Protein AF-A0A537F6I6-F1 (afdb_monomer_lite)

Secondary structure (DSSP, 8-state):
--------PPP---------HHHHHHHHHHHHHHT--HHHHHHHHHHHIIIIIHHHHHTT-----HHHHHHHHHTS-HHHHHHHHHHHIIIIIHHHHHHHH---SHHHHHHHHHHIIIII-SSEEEEEEETTEEEEEEE--S-HHHHHHHHHHHHHHHHTSPTTTEEEEEEEE-SSEEEEEEEE-TTT-------TTTTT--PPPPHHHHHHHHHTTT-HHHHHHHTSPP--------

Foldseek 3Di:
DDDDPPPPDDDDDDDDDDDDPVVVVVLCVVCVVVVHDSVVVVVVVVLCCVLPVVLCVVLVPDADDLVVVLVVLVPDDLVCLLVLLLVCQVPRLVCSLCVVVVDAFLQSSVVSVVSCLPNVVQFPWDWDDDQQKIKIKGFRQRFQSVQSSNVSNVVNSHVPGDDQAFPDWDWDDDTGMIMIITRGDNVNPDDPPVPVSRPPDDDDDDPSSVVVVVVVCVDPVNVVVVPPPPDPPPDDDD

pLDDT: mean 77.88, std 22.6, range [30.84, 98.31]

Structure (mmCIF, N/CA/C/O backbone):
data_AF-A0A537F6I6-F1
#
_entry.id   AF-A0A537F6I6-F1
#
loop_
_atom_site.group_PDB
_atom_site.id
_atom_site.type_symbol
_atom_site.label_atom_id
_atom_site.label_alt_id
_atom_site.label_comp_id
_atom_site.label_asym_id
_atom_site.label_entity_id
_atom_site.label_seq_id
_atom_site.pdbx_PDB_ins_code
_atom_site.Cartn_x
_atom_site.Cartn_y
_atom_site.Cartn_z
_atom_site.occupancy
_atom_site.B_iso_or_equiv
_atom_site.auth_seq_id
_atom_site.auth_comp_id
_atom_site.auth_asym_id
_atom_site.auth_atom_id
_atom_site.pdbx_PDB_model_num
ATOM 1 N N . MET A 1 1 ? -26.090 18.436 -34.714 1.00 32.28 1 MET A N 1
ATOM 2 C CA . MET A 1 1 ? -25.026 19.259 -34.093 1.00 32.28 1 MET A CA 1
ATOM 3 C C . MET A 1 1 ? -24.167 18.338 -33.238 1.00 32.28 1 MET A C 1
ATOM 5 O O . MET A 1 1 ? -24.701 17.660 -32.374 1.00 32.28 1 MET A O 1
ATOM 9 N N . SER A 1 2 ? -22.882 18.218 -33.573 1.00 31.70 2 SER A N 1
ATOM 10 C CA . SER A 1 2 ? -21.938 17.239 -33.014 1.00 31.70 2 SER A CA 1
ATOM 11 C C . SER A 1 2 ? -21.283 17.769 -31.734 1.00 31.70 2 SER A C 1
ATOM 13 O O . SER A 1 2 ? -20.472 18.691 -31.799 1.00 31.70 2 SER A O 1
ATOM 15 N N . SER A 1 3 ? -21.590 17.180 -30.579 1.00 35.47 3 SER A N 1
ATOM 16 C CA . SER A 1 3 ? -20.917 17.450 -29.303 1.00 35.47 3 SER A CA 1
ATOM 17 C C . SER A 1 3 ? -19.667 16.572 -29.168 1.00 35.47 3 SER A C 1
ATOM 19 O O . SER A 1 3 ? -19.730 15.367 -28.940 1.00 35.47 3 SER A O 1
ATOM 21 N N . SER A 1 4 ? -18.495 17.190 -29.338 1.00 38.31 4 SER A N 1
ATOM 22 C CA . SER A 1 4 ? -17.200 16.519 -29.228 1.00 38.31 4 SER A CA 1
ATOM 23 C C . SER A 1 4 ? -16.893 16.118 -27.782 1.00 38.31 4 SER A C 1
ATOM 25 O O . SER A 1 4 ? -16.740 16.978 -26.911 1.00 38.31 4 SER A O 1
ATOM 27 N N . ASN A 1 5 ? -16.691 14.825 -27.549 1.00 39.09 5 ASN A N 1
ATOM 28 C CA . ASN A 1 5 ? -16.062 14.299 -26.344 1.00 39.09 5 ASN A CA 1
ATOM 29 C C . ASN A 1 5 ? -14.548 14.604 -26.390 1.00 39.09 5 ASN A C 1
ATOM 31 O O . ASN A 1 5 ? -13.751 13.810 -26.891 1.00 39.09 5 ASN A O 1
ATOM 35 N N . ARG A 1 6 ? -14.129 15.798 -25.943 1.00 40.12 6 ARG A N 1
ATOM 36 C CA . ARG A 1 6 ? -12.699 16.129 -25.813 1.00 40.12 6 ARG A CA 1
ATOM 37 C C . ARG A 1 6 ? -12.113 15.387 -24.614 1.00 40.12 6 ARG A C 1
ATOM 39 O O . ARG A 1 6 ? -12.095 15.899 -23.499 1.00 40.12 6 ARG A O 1
ATOM 46 N N . SER A 1 7 ? -11.552 14.208 -24.874 1.00 46.00 7 SER A N 1
ATOM 47 C CA . SER A 1 7 ? -10.531 13.593 -24.020 1.00 46.00 7 SER A CA 1
ATOM 48 C C . SER A 1 7 ? -9.447 14.637 -23.714 1.00 46.00 7 SER A C 1
ATOM 50 O O . SER A 1 7 ? -8.684 15.015 -24.607 1.00 46.00 7 SER A O 1
ATOM 52 N N . ARG A 1 8 ? -9.372 15.127 -22.468 1.00 47.47 8 ARG A N 1
ATOM 53 C CA . ARG A 1 8 ? -8.302 16.031 -22.013 1.00 47.47 8 ARG A CA 1
ATOM 54 C C . ARG A 1 8 ? -6.940 15.371 -22.278 1.00 47.47 8 ARG A C 1
ATOM 56 O O . ARG A 1 8 ? -6.597 14.357 -21.669 1.00 47.47 8 ARG A O 1
ATOM 63 N N . ARG A 1 9 ? -6.166 15.929 -23.218 1.00 55.91 9 ARG A N 1
ATOM 64 C CA . ARG A 1 9 ? -4.766 15.544 -23.465 1.00 55.91 9 ARG A CA 1
ATOM 65 C C . ARG A 1 9 ? -3.941 15.935 -22.237 1.00 55.91 9 ARG A C 1
ATOM 67 O O . ARG A 1 9 ? -3.837 17.119 -21.929 1.00 55.91 9 ARG A O 1
ATOM 74 N N . VAL A 1 10 ? -3.353 14.947 -21.566 1.00 68.00 10 VAL A N 1
ATOM 75 C CA . VAL A 1 10 ? -2.343 15.174 -20.522 1.00 68.00 10 VAL A CA 1
ATOM 76 C C . VAL A 1 10 ? -1.186 15.939 -21.161 1.00 68.00 10 VAL A C 1
ATOM 78 O O . VAL A 1 10 ? -0.701 15.543 -22.222 1.00 68.00 10 VAL A O 1
ATOM 81 N N . LYS A 1 11 ? -0.764 17.051 -20.552 1.00 82.69 11 LYS A N 1
ATOM 82 C CA . LYS A 1 11 ? 0.393 17.809 -21.036 1.00 82.69 11 LYS A CA 1
ATOM 83 C C . LYS A 1 11 ? 1.640 16.934 -20.893 1.00 82.69 11 LYS A C 1
ATOM 85 O O . LYS A 1 11 ? 2.001 16.556 -19.784 1.00 82.69 11 LYS A O 1
ATOM 90 N N . SER A 1 12 ? 2.288 16.615 -22.007 1.00 81.69 12 SER A N 1
ATOM 91 C CA . SER A 1 12 ? 3.531 15.841 -22.045 1.00 81.69 12 SER A CA 1
ATOM 92 C C . SER A 1 12 ? 4.650 16.668 -22.667 1.00 81.69 12 SER A C 1
ATOM 94 O O . SER A 1 12 ? 4.410 17.409 -23.620 1.00 81.69 12 SER A O 1
ATOM 96 N N . LYS A 1 13 ? 5.875 16.506 -22.161 1.00 87.31 13 LYS A N 1
ATOM 97 C CA . LYS A 1 13 ? 7.093 17.071 -22.749 1.00 87.31 13 LYS A CA 1
ATOM 98 C C . LYS A 1 13 ? 7.986 15.929 -23.224 1.00 87.31 13 LYS A C 1
ATOM 100 O O . LYS A 1 13 ? 8.221 14.993 -22.466 1.00 87.31 13 LYS A O 1
ATOM 105 N N . THR A 1 14 ? 8.475 16.020 -24.456 1.00 89.00 14 THR A N 1
ATOM 106 C CA . THR A 1 14 ? 9.474 15.086 -24.986 1.00 89.00 14 THR A CA 1
ATOM 107 C C . THR A 1 14 ? 10.860 15.502 -24.506 1.00 89.00 14 THR A C 1
ATOM 109 O O . THR A 1 14 ? 11.202 16.685 -24.532 1.00 89.00 14 THR A O 1
ATOM 112 N N . PHE A 1 15 ? 11.654 14.529 -24.081 1.00 85.88 15 PHE A N 1
ATOM 113 C CA . PHE A 1 15 ? 13.088 14.661 -23.835 1.00 85.88 15 PHE A CA 1
ATOM 114 C C . PHE A 1 15 ? 13.789 13.429 -24.436 1.00 85.88 15 PHE A C 1
ATOM 116 O O . PHE A 1 15 ? 13.133 12.419 -24.703 1.00 85.88 15 PHE A O 1
ATOM 123 N N . THR A 1 16 ? 15.108 13.496 -24.611 1.00 89.56 16 THR A N 1
ATOM 124 C CA . THR A 1 16 ? 15.932 12.388 -25.123 1.00 89.56 16 THR A CA 1
ATOM 125 C C . THR A 1 16 ? 16.937 11.957 -24.060 1.00 89.56 16 THR A C 1
ATOM 127 O O . THR A 1 16 ? 17.519 12.810 -23.391 1.00 89.56 16 THR A O 1
ATOM 130 N N . PHE A 1 17 ? 17.161 10.649 -23.922 1.00 87.88 17 PHE A N 1
ATOM 131 C CA . PHE A 1 17 ? 18.186 10.076 -23.048 1.00 87.88 17 PHE A CA 1
ATOM 132 C C . PHE A 1 17 ? 19.108 9.151 -23.835 1.00 87.88 17 PHE A C 1
ATOM 134 O O . PHE A 1 17 ? 18.669 8.499 -24.781 1.00 87.88 17 PHE A O 1
ATOM 141 N N . HIS A 1 18 ? 20.357 9.060 -23.390 1.00 91.75 18 HIS A N 1
ATOM 142 C CA . HIS A 1 18 ? 21.293 8.038 -23.840 1.00 91.75 18 HIS A CA 1
ATOM 143 C C . HIS A 1 18 ? 21.253 6.883 -22.840 1.00 91.75 18 HIS A C 1
ATOM 145 O O . HIS A 1 18 ? 21.307 7.111 -21.633 1.00 91.75 18 HIS A O 1
ATOM 151 N N . LEU A 1 19 ? 21.118 5.662 -23.347 1.00 92.44 19 LEU A N 1
ATOM 152 C CA . LEU A 1 19 ? 21.113 4.433 -22.561 1.00 92.44 19 LEU A CA 1
ATOM 153 C C . LEU A 1 19 ? 22.198 3.512 -23.109 1.00 92.44 19 LEU A C 1
ATOM 155 O O . LEU A 1 19 ? 22.459 3.513 -24.312 1.00 92.44 19 LEU A O 1
ATOM 159 N N . GLU A 1 20 ? 22.798 2.715 -22.233 1.00 96.56 20 GLU A N 1
ATOM 160 C CA . GLU A 1 20 ? 23.670 1.625 -22.662 1.00 96.56 20 GLU A CA 1
ATOM 161 C C . GLU A 1 20 ? 22.894 0.634 -23.536 1.00 96.56 20 GLU A C 1
ATOM 163 O O . GLU A 1 20 ? 21.701 0.392 -23.309 1.00 96.56 20 GLU A O 1
ATOM 168 N N . ILE A 1 21 ? 23.580 0.051 -24.522 1.00 96.19 21 ILE A N 1
ATOM 169 C CA . ILE A 1 21 ? 22.960 -0.842 -25.506 1.00 96.19 21 ILE A CA 1
ATOM 170 C C . ILE A 1 21 ? 22.286 -2.047 -24.831 1.00 96.19 21 ILE A C 1
ATOM 172 O O . ILE A 1 21 ? 21.104 -2.304 -25.057 1.00 96.19 21 ILE A O 1
ATOM 176 N N . ASP A 1 22 ? 22.961 -2.665 -23.864 1.00 97.50 22 ASP A N 1
ATOM 177 C CA . ASP A 1 22 ? 22.430 -3.782 -23.077 1.00 97.50 22 ASP A CA 1
ATOM 178 C C . ASP A 1 22 ? 21.136 -3.413 -22.334 1.00 97.50 22 ASP A C 1
ATOM 180 O O . ASP A 1 22 ? 20.225 -4.231 -22.169 1.00 97.50 22 ASP A O 1
ATOM 184 N N . THR A 1 23 ? 21.020 -2.161 -21.879 1.00 95.44 23 THR A N 1
ATOM 185 C CA . THR A 1 23 ? 19.832 -1.686 -21.161 1.00 95.44 23 THR A CA 1
ATOM 186 C C . THR A 1 23 ? 18.640 -1.547 -22.104 1.00 95.44 23 THR A C 1
ATOM 188 O O . THR A 1 23 ? 17.539 -1.995 -21.765 1.00 95.44 23 THR A O 1
ATOM 191 N N . ILE A 1 24 ? 18.830 -0.953 -23.288 1.00 94.56 24 ILE A N 1
ATOM 192 C CA . ILE A 1 24 ? 17.735 -0.779 -24.252 1.00 94.56 24 ILE A CA 1
ATOM 193 C C . ILE A 1 24 ? 17.293 -2.116 -24.857 1.00 94.56 24 ILE A C 1
ATOM 195 O O . ILE A 1 24 ? 16.093 -2.323 -25.048 1.00 94.56 24 ILE A O 1
ATOM 199 N N . GLU A 1 25 ? 18.211 -3.059 -25.072 1.00 96.25 25 GLU A N 1
ATOM 200 C CA . GLU A 1 25 ? 17.882 -4.407 -25.549 1.00 96.25 25 GLU A CA 1
ATOM 201 C C . GLU A 1 25 ? 17.026 -5.175 -24.537 1.00 96.25 25 GLU A C 1
ATOM 203 O O . GLU A 1 25 ? 15.964 -5.704 -24.879 1.00 96.25 25 GLU A O 1
ATOM 208 N N . ARG A 1 26 ? 17.420 -5.166 -23.257 1.00 96.12 26 ARG A N 1
ATOM 209 C CA . ARG A 1 26 ? 16.630 -5.786 -22.181 1.00 96.12 26 ARG A CA 1
ATOM 210 C C . ARG A 1 26 ? 15.253 -5.143 -22.050 1.00 96.12 26 ARG A C 1
ATOM 212 O O . ARG A 1 26 ? 14.259 -5.853 -21.916 1.00 96.12 26 ARG A O 1
ATOM 219 N N . LEU A 1 27 ? 15.177 -3.814 -22.124 1.00 94.12 27 LEU A N 1
ATOM 220 C CA . LEU A 1 27 ? 13.911 -3.086 -22.051 1.00 94.12 27 LEU A CA 1
ATOM 221 C C . LEU A 1 27 ? 12.990 -3.400 -23.240 1.00 94.12 27 LEU A C 1
ATOM 223 O O . LEU A 1 27 ? 11.778 -3.509 -23.061 1.00 94.12 27 LEU A O 1
ATOM 227 N N . THR A 1 28 ? 13.559 -3.571 -24.435 1.00 94.88 28 THR A N 1
ATOM 228 C CA . THR A 1 28 ? 12.826 -3.947 -25.653 1.00 94.88 28 THR A CA 1
ATOM 229 C C . THR A 1 28 ? 12.248 -5.351 -25.530 1.00 94.88 28 THR A C 1
ATOM 231 O O . THR A 1 28 ? 11.050 -5.532 -25.738 1.00 94.88 28 THR A O 1
ATOM 234 N N . LYS A 1 29 ? 13.047 -6.318 -25.067 1.00 96.56 29 LYS A N 1
ATOM 235 C CA . LYS A 1 29 ? 12.585 -7.689 -24.817 1.00 96.56 29 LYS A CA 1
ATOM 236 C C . LYS A 1 29 ? 11.435 -7.742 -23.807 1.00 96.56 29 LYS A C 1
ATOM 238 O O . LYS A 1 29 ? 10.445 -8.434 -24.028 1.00 96.56 29 LYS A O 1
ATOM 243 N N . GLU A 1 30 ? 11.535 -6.991 -22.711 1.00 94.81 30 GLU A N 1
ATOM 244 C CA . GLU A 1 30 ? 10.453 -6.881 -21.722 1.00 94.81 30 GLU A CA 1
ATOM 245 C C . GLU A 1 30 ? 9.186 -6.245 -22.316 1.00 94.81 30 GLU A C 1
ATOM 247 O O . GLU A 1 30 ? 8.067 -6.667 -22.017 1.00 94.81 30 GLU A O 1
ATOM 252 N N . ALA A 1 31 ? 9.348 -5.238 -23.179 1.00 94.06 31 ALA A N 1
ATOM 253 C CA . ALA A 1 31 ? 8.243 -4.580 -23.869 1.00 94.06 31 ALA A CA 1
ATOM 254 C C . ALA A 1 31 ? 7.504 -5.549 -24.802 1.00 94.06 31 ALA A C 1
ATOM 256 O O . ALA A 1 31 ? 6.280 -5.661 -24.715 1.00 94.06 31 ALA A O 1
ATOM 257 N N . GLU A 1 32 ? 8.241 -6.314 -25.606 1.00 95.38 32 GLU A N 1
ATOM 258 C CA . GLU A 1 32 ? 7.698 -7.347 -26.491 1.00 95.38 32 GLU A CA 1
ATOM 259 C C . GLU A 1 32 ? 6.950 -8.434 -25.714 1.00 95.38 32 GLU A C 1
ATOM 261 O O . GLU A 1 32 ? 5.802 -8.742 -26.037 1.00 95.38 32 GLU A O 1
ATOM 266 N N . GLN A 1 33 ? 7.545 -8.959 -24.637 1.00 94.75 33 GLN A N 1
ATOM 267 C CA . GLN A 1 33 ? 6.918 -9.984 -23.792 1.00 94.75 33 GLN A CA 1
ATOM 268 C C . GLN A 1 33 ? 5.597 -9.518 -23.168 1.00 94.75 33 GLN A C 1
ATOM 270 O O . GLN A 1 33 ? 4.686 -10.321 -22.965 1.00 94.75 33 GLN A O 1
ATOM 275 N N . GLN A 1 34 ? 5.482 -8.225 -22.859 1.00 91.19 34 GLN A N 1
ATOM 276 C CA . GLN A 1 34 ? 4.277 -7.637 -22.275 1.00 91.19 34 GLN A CA 1
ATOM 277 C C . GLN A 1 34 ? 3.289 -7.102 -23.326 1.00 91.19 34 GLN A C 1
ATOM 279 O O . GLN A 1 34 ? 2.204 -6.653 -22.949 1.00 91.19 34 GLN A O 1
ATOM 284 N N . GLY A 1 35 ? 3.637 -7.121 -24.620 1.00 93.19 35 GLY A N 1
ATOM 285 C CA . GLY A 1 35 ? 2.841 -6.499 -25.684 1.00 93.19 35 GLY A CA 1
ATOM 286 C C . GLY A 1 35 ? 2.721 -4.976 -25.532 1.00 93.19 35 GLY A C 1
ATOM 287 O O . GLY A 1 35 ? 1.681 -4.393 -25.837 1.00 93.19 35 GLY A O 1
ATOM 288 N N . LEU A 1 36 ? 3.756 -4.329 -24.992 1.00 93.50 36 LEU A N 1
ATOM 289 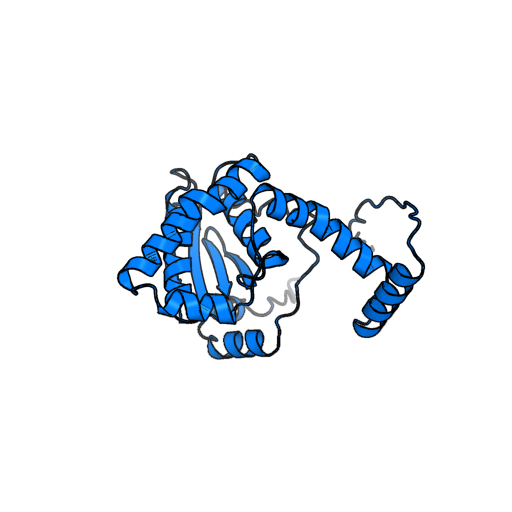C CA . LEU A 1 36 ? 3.819 -2.892 -24.726 1.00 93.50 36 LEU A CA 1
ATOM 290 C C . LEU A 1 36 ? 4.939 -2.248 -25.547 1.00 93.50 36 LEU A C 1
ATOM 292 O O . LEU A 1 36 ? 5.833 -2.923 -26.039 1.00 93.50 36 LEU A O 1
ATOM 296 N N . SER A 1 37 ? 4.926 -0.919 -25.671 1.00 93.31 37 SER A N 1
ATOM 297 C CA . SER A 1 37 ? 6.084 -0.201 -26.210 1.00 93.31 37 SER A CA 1
ATOM 298 C C . SER A 1 37 ? 7.113 0.081 -25.118 1.00 93.31 37 SER A C 1
ATOM 300 O O . SER A 1 37 ? 6.768 0.277 -23.948 1.00 93.31 37 SER A O 1
ATOM 302 N N . VAL A 1 38 ? 8.378 0.206 -25.522 1.00 92.88 38 VAL A N 1
ATOM 303 C CA . VAL A 1 38 ? 9.482 0.651 -24.655 1.00 92.88 38 VAL A CA 1
ATOM 304 C C . VAL A 1 38 ? 9.123 1.945 -23.919 1.00 92.88 38 VAL A C 1
ATOM 306 O O . VAL A 1 38 ? 9.321 2.054 -22.711 1.00 92.88 38 VAL A O 1
ATOM 309 N N . ASN A 1 39 ? 8.496 2.899 -24.615 1.00 90.56 39 ASN A N 1
ATOM 310 C CA . ASN A 1 39 ? 8.056 4.162 -24.025 1.00 90.56 39 ASN A CA 1
ATOM 311 C C . ASN A 1 39 ? 7.029 3.961 -22.893 1.00 90.56 39 ASN A C 1
ATOM 313 O O . ASN A 1 39 ? 7.056 4.686 -21.899 1.00 90.56 39 ASN A O 1
ATOM 317 N N . VAL A 1 40 ? 6.124 2.982 -23.002 1.00 90.69 40 VAL A N 1
ATOM 318 C CA . VAL A 1 40 ? 5.161 2.680 -21.929 1.00 90.69 40 VAL A CA 1
ATOM 319 C C . VAL A 1 40 ? 5.878 2.142 -20.692 1.00 90.69 40 VAL A C 1
ATOM 321 O O . VAL A 1 40 ? 5.568 2.585 -19.584 1.00 90.69 40 VAL A O 1
ATOM 324 N N . ILE A 1 41 ? 6.842 1.232 -20.857 1.00 91.62 41 ILE A N 1
ATOM 325 C CA . ILE A 1 41 ? 7.615 0.703 -19.724 1.00 91.62 41 ILE A CA 1
ATOM 326 C C . ILE A 1 41 ? 8.481 1.801 -19.101 1.00 91.62 41 ILE A C 1
ATOM 328 O O . ILE A 1 41 ? 8.432 1.985 -17.886 1.00 91.62 41 ILE A O 1
ATOM 332 N N . ALA A 1 42 ? 9.191 2.584 -19.916 1.00 91.44 42 ALA A N 1
ATOM 333 C CA . ALA A 1 42 ? 10.025 3.688 -19.448 1.00 91.44 42 ALA A CA 1
ATOM 334 C C . ALA A 1 42 ? 9.213 4.712 -18.638 1.00 91.44 42 ALA A C 1
ATOM 336 O O . ALA A 1 42 ? 9.585 5.051 -17.517 1.00 91.44 42 ALA A O 1
ATOM 337 N N . ASN A 1 43 ? 8.048 5.140 -19.138 1.00 90.19 43 ASN A N 1
ATOM 338 C CA . ASN A 1 43 ? 7.179 6.062 -18.401 1.00 90.19 43 ASN A CA 1
ATOM 339 C C . ASN A 1 43 ? 6.665 5.469 -17.082 1.00 90.19 43 ASN A C 1
ATOM 341 O O . ASN A 1 43 ? 6.554 6.193 -16.094 1.00 90.19 43 ASN A O 1
ATOM 345 N N . ARG A 1 44 ? 6.354 4.165 -17.038 1.00 90.19 44 ARG A N 1
ATOM 346 C CA . ARG A 1 44 ? 5.959 3.490 -15.790 1.00 90.19 44 ARG A CA 1
ATOM 347 C C . ARG A 1 44 ? 7.111 3.439 -14.789 1.00 90.19 44 ARG A C 1
ATOM 349 O O . ARG A 1 44 ? 6.879 3.707 -13.615 1.00 90.19 44 ARG A O 1
ATOM 356 N N . ALA A 1 45 ? 8.322 3.123 -15.242 1.00 91.19 45 ALA A N 1
ATOM 357 C CA . ALA A 1 45 ? 9.510 3.057 -14.397 1.00 91.19 45 ALA A CA 1
ATOM 358 C C . ALA A 1 45 ? 9.874 4.436 -13.830 1.00 91.19 45 ALA A C 1
ATOM 360 O O . ALA A 1 45 ? 10.011 4.577 -12.620 1.00 91.19 45 ALA A O 1
ATOM 361 N N . LEU A 1 46 ? 9.924 5.470 -14.675 1.00 92.38 46 LEU A N 1
ATOM 362 C CA . LEU A 1 46 ? 10.203 6.844 -14.246 1.00 92.38 46 LEU A CA 1
ATOM 363 C C . LEU A 1 46 ? 9.142 7.364 -13.273 1.00 92.38 46 LEU A C 1
ATOM 365 O O . LEU A 1 46 ? 9.475 8.013 -12.285 1.00 92.38 46 LEU A O 1
ATOM 369 N N . ARG A 1 47 ? 7.863 7.042 -13.511 1.00 90.62 47 ARG A N 1
ATOM 370 C CA . ARG A 1 47 ? 6.783 7.387 -12.582 1.00 90.62 47 ARG A CA 1
ATOM 371 C C . ARG A 1 47 ? 6.929 6.665 -11.245 1.00 90.62 47 ARG A C 1
ATOM 373 O O . ARG A 1 47 ? 6.842 7.311 -10.208 1.00 90.62 47 ARG A O 1
ATOM 380 N N . LYS A 1 48 ? 7.193 5.354 -11.260 1.00 91.81 48 LYS A N 1
ATOM 381 C CA . LYS A 1 48 ? 7.462 4.581 -10.040 1.00 91.81 48 LYS A CA 1
ATOM 382 C C . LYS A 1 48 ? 8.654 5.153 -9.278 1.00 91.81 48 LYS A C 1
ATOM 384 O O . LYS A 1 48 ? 8.588 5.234 -8.060 1.00 91.81 48 LYS A O 1
ATOM 389 N N . TYR A 1 49 ? 9.700 5.590 -9.974 1.00 92.88 49 TYR A N 1
ATOM 390 C CA . TYR A 1 49 ? 10.869 6.168 -9.326 1.00 92.88 49 TYR A CA 1
ATOM 391 C C . TYR A 1 49 ? 10.506 7.410 -8.503 1.00 92.88 49 TYR A C 1
ATOM 393 O O . TYR A 1 49 ? 10.785 7.467 -7.306 1.00 92.88 49 TYR A O 1
ATOM 401 N N . VAL A 1 50 ? 9.802 8.369 -9.113 1.00 90.19 50 VAL A N 1
ATOM 402 C CA . VAL A 1 50 ? 9.438 9.628 -8.439 1.00 90.19 50 VAL A CA 1
ATOM 403 C C . VAL A 1 50 ? 8.310 9.475 -7.413 1.00 90.19 50 VAL A C 1
ATOM 405 O O . VAL A 1 50 ? 8.279 10.211 -6.428 1.00 90.19 50 VAL A O 1
ATOM 408 N N . GLU A 1 51 ? 7.375 8.547 -7.628 1.00 88.00 51 GLU A N 1
ATOM 409 C CA . GLU A 1 51 ? 6.238 8.332 -6.723 1.00 88.00 51 GLU A CA 1
ATOM 410 C C . GLU A 1 51 ? 6.575 7.386 -5.568 1.00 88.00 51 GLU A C 1
ATOM 412 O O . GLU A 1 51 ? 6.085 7.586 -4.461 1.00 88.00 51 GLU A O 1
ATOM 417 N N . TRP A 1 52 ? 7.393 6.360 -5.808 1.00 91.81 52 TRP A N 1
ATOM 418 C CA . TRP A 1 52 ? 7.650 5.285 -4.852 1.00 91.81 52 TRP A CA 1
ATOM 419 C C . TRP A 1 52 ? 9.113 5.124 -4.488 1.00 91.81 52 TRP A C 1
ATOM 421 O O . TRP A 1 52 ? 9.397 5.135 -3.300 1.00 91.81 52 TRP A O 1
ATOM 431 N N . ASP A 1 53 ? 10.034 4.968 -5.442 1.00 92.06 53 ASP A N 1
ATOM 432 C CA . ASP A 1 53 ? 11.402 4.555 -5.091 1.00 92.06 53 ASP A CA 1
ATOM 433 C C . ASP A 1 53 ? 12.067 5.598 -4.172 1.00 92.06 53 ASP A C 1
ATOM 435 O O . ASP A 1 53 ? 12.539 5.239 -3.094 1.00 92.06 53 ASP A O 1
ATOM 439 N N . VAL A 1 54 ? 11.928 6.893 -4.490 1.00 90.75 54 VAL A N 1
ATOM 440 C CA . VAL A 1 54 ? 12.373 8.012 -3.633 1.00 90.75 54 VAL A CA 1
ATOM 441 C C . VAL A 1 54 ? 11.726 7.982 -2.238 1.00 90.75 54 VAL A C 1
ATOM 443 O O . VAL A 1 54 ? 12.375 8.276 -1.234 1.00 90.75 54 VAL A O 1
ATOM 446 N N . VAL A 1 55 ? 10.439 7.633 -2.150 1.00 89.12 55 VAL A N 1
ATOM 447 C CA . VAL A 1 55 ? 9.708 7.547 -0.873 1.00 89.12 55 VAL A CA 1
ATOM 448 C C . VAL A 1 55 ? 10.182 6.343 -0.066 1.00 89.12 55 VAL A C 1
ATOM 450 O O . VAL A 1 55 ? 10.498 6.473 1.113 1.00 89.12 55 VAL A O 1
ATOM 453 N N . SER A 1 56 ? 10.263 5.179 -0.702 1.00 91.62 56 SER A N 1
ATOM 454 C CA . SER A 1 56 ? 10.668 3.925 -0.078 1.00 91.62 56 SER A CA 1
ATOM 455 C C . SER A 1 56 ? 12.093 3.998 0.460 1.00 91.62 56 SER A C 1
ATOM 457 O O . SER A 1 56 ? 12.338 3.531 1.566 1.00 91.62 56 SER A O 1
ATOM 459 N N . GLU A 1 57 ? 13.005 4.666 -0.249 1.00 92.06 57 GLU A N 1
ATOM 460 C CA . GLU A 1 57 ? 14.373 4.888 0.210 1.00 92.06 57 GLU A CA 1
ATOM 461 C C . GLU A 1 57 ? 14.403 5.836 1.414 1.00 92.06 57 GLU A C 1
ATOM 463 O O . GLU A 1 57 ? 14.962 5.500 2.460 1.00 92.06 57 GLU A O 1
ATOM 468 N N . ARG A 1 58 ? 13.710 6.980 1.318 1.00 89.94 58 ARG A N 1
ATOM 469 C CA . ARG A 1 58 ? 13.639 7.973 2.399 1.00 89.94 58 ARG A CA 1
ATOM 470 C C . ARG A 1 58 ? 13.078 7.399 3.701 1.00 89.94 58 ARG A C 1
ATOM 472 O O . ARG A 1 58 ? 13.564 7.750 4.773 1.00 89.94 58 ARG A O 1
ATOM 479 N N . PHE A 1 59 ? 12.055 6.552 3.613 1.00 89.19 59 PHE A N 1
ATOM 480 C CA . PHE A 1 59 ? 11.389 5.949 4.772 1.00 89.19 59 PHE A CA 1
ATOM 481 C C . PHE A 1 59 ? 11.828 4.504 5.036 1.00 89.19 59 PHE A C 1
ATOM 483 O O . PHE A 1 59 ? 11.185 3.807 5.812 1.00 89.19 59 PHE A O 1
ATOM 490 N N . ARG A 1 60 ? 12.923 4.048 4.409 1.00 89.81 60 ARG A N 1
ATOM 491 C CA . ARG A 1 60 ? 13.517 2.713 4.606 1.00 89.81 60 ARG A CA 1
ATOM 492 C C . ARG A 1 60 ? 12.509 1.563 4.463 1.00 89.81 60 ARG A C 1
ATOM 494 O O . ARG A 1 60 ? 12.591 0.556 5.166 1.00 89.81 60 ARG A O 1
ATOM 501 N N . VAL A 1 61 ? 11.563 1.698 3.536 1.00 89.81 61 VAL A N 1
ATOM 502 C CA . VAL A 1 61 ? 10.564 0.669 3.249 1.00 89.81 61 VAL A CA 1
ATOM 503 C C . VAL A 1 61 ? 11.240 -0.493 2.527 1.00 89.81 61 VAL A C 1
ATOM 505 O O . VAL A 1 61 ? 11.628 -0.387 1.365 1.00 89.81 61 VAL A O 1
ATOM 508 N N . ALA A 1 62 ? 11.359 -1.624 3.217 1.00 85.88 62 ALA A N 1
ATOM 509 C CA . ALA A 1 62 ? 11.945 -2.836 2.663 1.00 85.88 62 ALA A CA 1
ATOM 510 C C . ALA A 1 62 ? 10.892 -3.701 1.954 1.00 85.88 62 ALA A C 1
ATOM 512 O O . ALA A 1 62 ? 9.784 -3.901 2.451 1.00 85.88 62 ALA A O 1
ATOM 513 N N . SER A 1 63 ? 11.265 -4.262 0.803 1.00 85.75 63 SE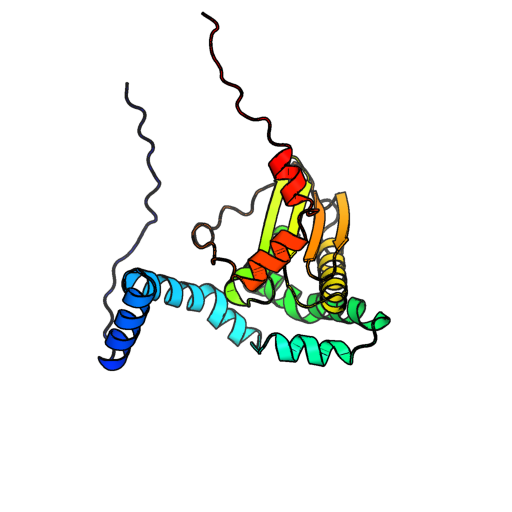R A N 1
ATOM 514 C CA . SER A 1 63 ? 10.487 -5.301 0.118 1.00 85.75 63 SER A CA 1
ATOM 515 C C . SER A 1 63 ? 11.057 -6.681 0.439 1.00 85.75 63 SER A C 1
ATOM 517 O O . SER A 1 63 ? 12.270 -6.851 0.533 1.00 85.75 63 SER A O 1
ATOM 519 N N . THR A 1 64 ? 10.192 -7.683 0.581 1.00 89.94 64 THR A N 1
ATOM 520 C CA . THR A 1 64 ? 10.600 -9.080 0.780 1.00 89.94 64 THR A CA 1
ATOM 521 C C . THR A 1 64 ? 9.566 -10.039 0.185 1.00 89.94 64 THR A C 1
ATOM 523 O O . THR A 1 64 ? 8.516 -9.620 -0.303 1.00 89.94 64 THR A O 1
ATOM 526 N N . PHE A 1 65 ? 9.850 -11.339 0.210 1.00 89.88 65 PHE A N 1
ATOM 527 C CA . PHE A 1 65 ? 8.910 -12.359 -0.242 1.00 89.88 65 PHE A CA 1
ATOM 528 C C . PHE A 1 65 ? 7.727 -12.479 0.724 1.00 89.88 65 PHE A C 1
ATOM 530 O O . PHE A 1 65 ? 7.909 -12.704 1.921 1.00 89.88 65 PHE A O 1
ATOM 537 N N . SER A 1 66 ? 6.498 -12.437 0.203 1.00 88.69 66 SER A N 1
ATOM 538 C CA . SER A 1 66 ? 5.277 -12.588 1.011 1.00 88.69 66 SER A CA 1
ATOM 539 C C . SER A 1 66 ? 5.254 -13.895 1.812 1.00 88.69 66 SER A C 1
ATOM 541 O O . SER A 1 66 ? 4.728 -13.939 2.918 1.00 88.69 66 SER A O 1
ATOM 543 N N . SER A 1 67 ? 5.865 -14.964 1.293 1.00 91.25 67 SER A N 1
ATOM 544 C CA . SER A 1 67 ? 5.987 -16.242 2.004 1.00 91.25 67 SER A CA 1
ATOM 545 C C . SER A 1 67 ? 6.827 -16.138 3.279 1.00 91.25 67 SER A C 1
ATOM 547 O O . SER A 1 67 ? 6.516 -16.813 4.258 1.00 91.25 67 SER A O 1
ATOM 549 N N . LEU A 1 68 ? 7.860 -15.290 3.294 1.00 94.50 68 LEU A N 1
ATOM 550 C CA . LEU A 1 68 ? 8.642 -15.017 4.496 1.00 94.50 68 LEU A CA 1
ATOM 551 C C . LEU A 1 68 ? 7.808 -14.222 5.504 1.00 94.50 68 LEU A C 1
ATOM 553 O O . LEU A 1 68 ? 7.748 -14.609 6.665 1.00 94.50 68 LEU A O 1
ATOM 557 N N . LEU A 1 69 ? 7.104 -13.178 5.055 1.00 93.19 69 LEU A N 1
ATOM 558 C CA . LEU A 1 69 ? 6.208 -12.379 5.903 1.00 93.19 69 LEU A CA 1
ATOM 559 C C . LEU A 1 69 ? 5.126 -13.230 6.581 1.00 93.19 69 LEU A C 1
ATOM 561 O O . LEU A 1 69 ? 4.888 -13.093 7.779 1.00 93.19 69 LEU A O 1
ATOM 565 N N . VAL A 1 70 ? 4.505 -14.151 5.839 1.00 94.62 70 VAL A N 1
ATOM 566 C CA . VAL A 1 70 ? 3.527 -15.101 6.390 1.00 94.62 70 VAL A CA 1
ATOM 567 C C . VAL A 1 70 ? 4.170 -15.993 7.452 1.00 94.62 70 VAL A C 1
ATOM 569 O O . VAL A 1 70 ? 3.619 -16.114 8.542 1.00 94.62 70 VAL A O 1
ATOM 572 N N . LYS A 1 71 ? 5.348 -16.570 7.175 1.00 95.81 71 LYS A N 1
ATOM 573 C CA . LYS A 1 71 ? 6.069 -17.419 8.140 1.00 95.81 71 LYS A CA 1
ATOM 574 C C . LYS A 1 71 ? 6.461 -16.659 9.406 1.00 95.81 71 LYS A C 1
ATOM 576 O O . LYS A 1 71 ? 6.295 -17.193 10.494 1.00 95.81 71 LYS A O 1
ATOM 581 N N . LEU A 1 72 ? 6.952 -15.426 9.280 1.00 95.62 72 LEU A N 1
ATOM 582 C CA . LEU A 1 72 ? 7.303 -14.589 10.430 1.00 95.62 72 LEU A CA 1
ATOM 583 C C . LEU A 1 72 ? 6.071 -14.288 11.293 1.00 95.62 72 LEU A C 1
ATOM 585 O O . LEU A 1 72 ? 6.125 -14.442 12.508 1.00 95.62 72 LEU A O 1
ATOM 589 N N . MET A 1 73 ? 4.938 -13.962 10.666 1.00 96.06 73 MET A N 1
ATOM 590 C CA . MET A 1 73 ? 3.680 -13.684 11.367 1.00 96.06 73 MET A CA 1
ATOM 591 C C . MET A 1 73 ? 3.146 -14.898 12.153 1.00 96.06 73 MET A C 1
ATOM 593 O O . MET A 1 73 ? 2.413 -14.729 13.126 1.00 96.06 73 MET A O 1
ATOM 597 N N . MET A 1 74 ? 3.521 -16.132 11.790 1.00 94.00 74 MET A N 1
ATOM 598 C CA . MET A 1 74 ? 3.123 -17.320 12.557 1.00 94.00 74 MET A CA 1
ATOM 599 C C . MET A 1 74 ? 3.666 -17.301 13.990 1.00 94.00 74 MET A C 1
ATOM 601 O O . MET A 1 74 ? 2.964 -17.773 14.882 1.00 94.00 74 MET A O 1
ATOM 605 N N . TRP A 1 75 ? 4.839 -16.700 14.209 1.00 96.50 75 TRP A N 1
ATOM 606 C CA . TRP A 1 75 ? 5.493 -16.600 15.518 1.00 96.50 75 TRP A CA 1
ATOM 607 C C . TRP A 1 75 ? 4.923 -15.501 16.419 1.00 96.50 75 TRP A C 1
ATOM 609 O O . TRP A 1 75 ? 5.229 -15.477 17.606 1.00 96.50 75 TRP A O 1
ATOM 619 N N . VAL A 1 76 ? 4.096 -14.601 15.882 1.00 97.19 76 VAL A N 1
ATOM 620 C CA . VAL A 1 76 ? 3.443 -13.547 16.668 1.00 97.19 76 VAL A CA 1
ATOM 621 C C . VAL A 1 76 ? 2.172 -14.123 17.303 1.00 97.19 76 VAL A C 1
ATOM 623 O O . VAL A 1 76 ? 1.304 -14.577 16.549 1.00 97.19 76 VAL A O 1
ATOM 626 N N . PRO A 1 77 ? 2.018 -14.129 18.640 1.00 96.94 77 PRO A N 1
ATOM 627 C CA . PRO A 1 77 ? 0.770 -14.538 19.289 1.00 96.94 77 PRO A CA 1
ATOM 628 C C . PRO A 1 77 ? -0.412 -13.709 18.781 1.00 96.94 77 PRO A C 1
ATOM 630 O O . PRO A 1 77 ? -0.266 -12.509 18.544 1.00 96.94 77 PRO A O 1
ATOM 633 N N . GLU A 1 78 ? -1.560 -14.346 18.546 1.00 93.81 78 GLU A N 1
ATOM 634 C CA . GLU A 1 78 ? -2.692 -13.727 17.842 1.00 93.81 78 GLU A CA 1
ATOM 635 C C . GLU A 1 78 ? -3.185 -12.444 18.529 1.00 93.81 78 GLU A C 1
ATOM 637 O O . GLU A 1 78 ? -3.462 -11.443 17.863 1.00 93.81 78 GLU A O 1
ATOM 642 N N . GLU A 1 79 ? -3.195 -12.443 19.859 1.00 93.44 79 GLU A N 1
ATOM 643 C CA . GLU A 1 79 ? -3.543 -11.319 20.722 1.00 93.44 79 GLU A CA 1
ATOM 644 C C . GLU A 1 79 ? -2.655 -10.081 20.504 1.00 93.44 79 GLU A C 1
ATOM 646 O O . GLU A 1 79 ? -3.111 -8.954 20.694 1.00 93.44 79 GLU A O 1
ATOM 651 N N . HIS A 1 80 ? -1.414 -10.262 20.041 1.00 97.31 80 HIS A N 1
ATOM 652 C CA . HIS A 1 80 ? -0.471 -9.173 19.772 1.00 97.31 80 HIS A CA 1
ATOM 653 C C . HIS A 1 80 ? -0.509 -8.681 18.325 1.00 97.31 80 HIS A C 1
ATOM 655 O O . HIS A 1 80 ? -0.020 -7.590 18.027 1.00 97.31 80 HIS A O 1
ATOM 661 N N . VAL A 1 81 ? -1.105 -9.445 17.408 1.00 98.12 81 VAL A N 1
ATOM 662 C CA . VAL A 1 81 ? -1.080 -9.122 15.975 1.00 98.12 81 VAL A CA 1
ATOM 663 C C . VAL A 1 81 ? -1.806 -7.810 15.674 1.00 98.12 81 VAL A C 1
ATOM 665 O O . VAL A 1 81 ? -1.335 -7.009 14.864 1.00 98.12 81 VAL A O 1
ATOM 668 N N . ARG A 1 82 ? -2.936 -7.556 16.347 1.00 97.50 82 ARG A N 1
ATOM 669 C CA . ARG A 1 82 ? -3.675 -6.300 16.170 1.00 97.50 82 ARG A CA 1
ATOM 670 C C . ARG A 1 82 ? -2.862 -5.104 16.669 1.00 97.50 82 ARG A C 1
ATOM 672 O O . A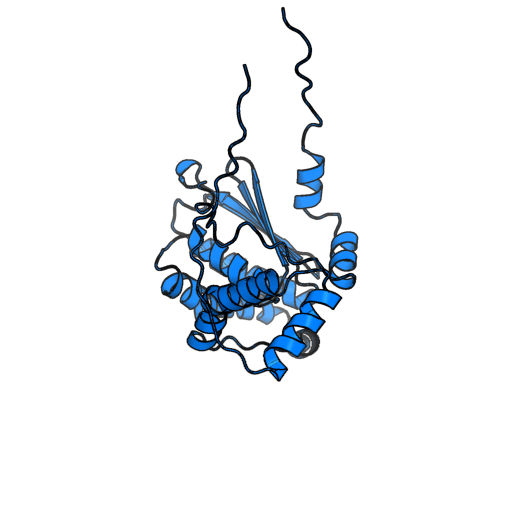RG A 1 82 ? -2.788 -4.104 15.962 1.00 97.50 82 ARG A O 1
ATOM 679 N N . GLU A 1 83 ? -2.209 -5.219 17.827 1.00 97.50 83 GLU A N 1
ATOM 680 C CA . GLU A 1 83 ? -1.335 -4.167 18.371 1.00 97.50 83 GLU A CA 1
ATOM 681 C C . GLU A 1 83 ? -0.128 -3.888 17.470 1.00 97.50 83 GLU A C 1
ATOM 683 O O . GLU A 1 83 ? 0.223 -2.730 17.249 1.00 97.50 83 GLU A O 1
ATOM 688 N N . LEU A 1 84 ? 0.445 -4.925 16.853 1.00 97.44 84 LEU A N 1
ATOM 689 C CA . LEU A 1 84 ? 1.495 -4.757 15.850 1.00 97.44 84 LEU A CA 1
ATOM 690 C C . LEU A 1 84 ? 1.008 -3.916 14.655 1.00 97.44 84 LEU A C 1
ATOM 692 O O . LEU A 1 84 ? 1.725 -3.035 14.185 1.00 97.44 84 LEU A O 1
ATOM 696 N N . GLY A 1 85 ? -0.231 -4.132 14.204 1.00 97.25 85 GLY A N 1
ATOM 697 C CA . GLY A 1 85 ? -0.872 -3.316 13.169 1.00 97.25 85 GLY A CA 1
ATOM 698 C C . GLY A 1 85 ? -1.065 -1.853 13.573 1.00 97.25 85 GLY A C 1
ATOM 699 O O . GLY A 1 85 ? -0.754 -0.946 12.796 1.00 97.25 85 GLY A O 1
ATOM 700 N N . LYS A 1 86 ? -1.526 -1.610 14.807 1.00 97.38 86 LYS A N 1
ATOM 701 C CA . LYS A 1 86 ? -1.666 -0.250 15.359 1.00 97.38 86 LYS A CA 1
ATOM 702 C C . LYS A 1 86 ? -0.314 0.465 15.415 1.00 97.38 86 LYS A C 1
ATOM 704 O O . LYS A 1 86 ? -0.202 1.605 14.970 1.00 97.38 86 LYS A O 1
ATOM 709 N N . SER A 1 87 ? 0.710 -0.227 15.912 1.00 96.06 87 SER A N 1
ATOM 710 C CA . SER A 1 87 ? 2.091 0.256 15.992 1.00 96.06 87 SER A CA 1
ATOM 711 C C . SER A 1 87 ? 2.649 0.617 14.610 1.00 96.06 87 SER A C 1
ATOM 713 O O . SER A 1 87 ? 3.169 1.719 14.421 1.00 96.06 87 SER A O 1
ATOM 715 N N . GLN A 1 88 ? 2.435 -0.239 13.602 1.00 94.19 88 GLN A N 1
ATOM 716 C CA . GLN A 1 88 ? 2.856 0.038 12.225 1.00 94.19 88 GLN A CA 1
ATOM 717 C C . GLN A 1 88 ? 2.269 1.351 11.690 1.00 94.19 88 GLN A C 1
ATOM 719 O O . GLN A 1 88 ? 2.966 2.120 11.021 1.00 94.19 88 GLN A O 1
ATOM 724 N N . TRP A 1 89 ? 0.989 1.621 11.965 1.00 94.19 89 TRP A N 1
ATOM 725 C CA . TRP A 1 89 ? 0.386 2.895 11.586 1.00 94.19 89 TRP A CA 1
ATOM 726 C C . TRP A 1 89 ? 1.064 4.067 12.299 1.00 94.19 89 TRP A C 1
ATOM 728 O O . TRP A 1 89 ? 1.520 5.002 11.640 1.00 94.19 89 TRP A O 1
ATOM 738 N N . LEU A 1 90 ? 1.140 3.994 13.630 1.00 91.44 90 LEU A N 1
ATOM 739 C CA . LEU A 1 90 ? 1.596 5.078 14.500 1.00 91.44 90 LEU A CA 1
ATOM 740 C C . LEU A 1 90 ? 3.024 5.538 14.210 1.00 91.44 90 LEU A C 1
ATOM 742 O O . LEU A 1 90 ? 3.289 6.741 14.269 1.00 91.44 90 LEU A O 1
ATOM 746 N N . HIS A 1 91 ? 3.918 4.594 13.914 1.00 88.06 91 HIS A N 1
ATOM 747 C CA . HIS A 1 91 ? 5.348 4.861 13.778 1.00 88.06 91 HIS A CA 1
ATOM 748 C C . HIS A 1 91 ? 5.792 5.006 12.321 1.00 88.06 91 HIS A C 1
ATOM 750 O O . HIS A 1 91 ? 6.556 5.918 12.000 1.00 88.06 91 HIS A O 1
ATOM 756 N N . GLU A 1 92 ? 5.266 4.173 11.421 1.00 89.25 92 GLU A N 1
ATOM 757 C CA . GLU A 1 92 ? 5.774 4.091 10.051 1.00 89.25 92 GLU A CA 1
ATOM 758 C C . GLU A 1 92 ? 4.846 4.804 9.056 1.00 89.25 92 GLU A C 1
ATOM 760 O O . GLU A 1 92 ? 5.218 5.795 8.423 1.00 89.25 92 GLU A O 1
ATOM 765 N N . TRP A 1 93 ? 3.599 4.341 8.915 1.00 90.25 93 TRP A N 1
ATOM 766 C CA . TRP A 1 93 ? 2.728 4.777 7.810 1.00 90.25 93 TRP A CA 1
ATOM 767 C C . TRP A 1 93 ? 2.198 6.196 8.001 1.00 90.25 93 TRP A C 1
ATOM 769 O O . TRP A 1 93 ? 2.086 6.946 7.027 1.00 90.25 93 TRP A O 1
ATOM 779 N N . ARG A 1 94 ? 1.937 6.600 9.249 1.00 88.94 94 ARG A N 1
ATOM 780 C CA . ARG A 1 94 ? 1.586 7.981 9.588 1.00 88.94 94 ARG A CA 1
ATOM 781 C C . ARG A 1 94 ? 2.686 8.945 9.159 1.00 88.94 94 ARG A C 1
ATOM 783 O O . ARG A 1 94 ? 2.375 9.985 8.586 1.00 88.94 94 ARG A O 1
ATOM 790 N N . THR A 1 95 ? 3.949 8.603 9.404 1.00 87.56 95 THR A N 1
ATOM 791 C CA . THR A 1 95 ? 5.097 9.452 9.061 1.00 87.56 95 THR A CA 1
ATOM 792 C C . THR A 1 95 ? 5.181 9.672 7.553 1.00 87.56 95 THR A C 1
ATOM 794 O O . THR A 1 95 ? 5.380 10.805 7.109 1.00 87.56 95 THR A O 1
ATOM 797 N N . VAL A 1 96 ? 4.938 8.623 6.757 1.00 87.12 96 VAL A N 1
ATOM 798 C CA . VAL A 1 96 ? 4.805 8.748 5.297 1.00 87.12 96 VAL A CA 1
ATOM 799 C C . VAL A 1 96 ? 3.619 9.649 4.943 1.00 87.12 96 VAL A C 1
ATOM 801 O O . VAL A 1 96 ? 3.777 10.571 4.144 1.00 87.12 96 VAL A O 1
ATOM 804 N N . ALA A 1 97 ? 2.451 9.438 5.562 1.00 84.44 97 ALA A N 1
ATOM 805 C CA . ALA A 1 97 ? 1.236 10.206 5.280 1.00 84.44 97 ALA A CA 1
ATOM 806 C C . ALA A 1 97 ? 1.428 11.709 5.498 1.00 84.44 97 ALA A C 1
ATOM 808 O O . ALA A 1 97 ? 1.128 12.504 4.608 1.00 84.44 97 ALA A O 1
ATOM 809 N N . THR A 1 98 ? 1.955 12.098 6.658 1.00 81.31 98 THR A N 1
ATOM 810 C CA . THR A 1 98 ? 2.112 13.504 7.040 1.00 81.31 98 THR A CA 1
ATOM 811 C C . THR A 1 98 ? 3.280 14.167 6.315 1.00 81.31 98 THR A C 1
ATOM 813 O O . THR A 1 98 ? 3.149 15.292 5.838 1.00 81.31 98 THR A O 1
ATOM 816 N N . SER A 1 99 ? 4.412 13.472 6.164 1.00 78.81 99 SER A N 1
ATOM 817 C CA . SER A 1 99 ? 5.635 14.070 5.609 1.00 78.81 99 SER A CA 1
ATOM 818 C C . SER A 1 99 ? 5.651 14.123 4.082 1.00 78.81 99 SER A C 1
ATOM 820 O O . SER A 1 99 ? 6.242 15.044 3.510 1.00 78.81 99 SER A O 1
ATOM 822 N N . TYR A 1 100 ? 5.046 13.137 3.410 1.00 78.56 100 TYR A N 1
ATOM 823 C CA . TYR A 1 100 ? 5.021 13.080 1.947 1.00 78.56 100 TYR A CA 1
ATOM 824 C C . TYR A 1 100 ? 3.895 13.935 1.368 1.00 78.56 100 TYR A C 1
ATOM 826 O O . TYR A 1 100 ? 4.150 14.766 0.499 1.00 78.56 100 TYR A O 1
ATOM 834 N N . TYR A 1 101 ? 2.669 13.789 1.882 1.00 74.38 101 TYR A N 1
ATOM 835 C CA . TYR A 1 101 ? 1.525 14.544 1.368 1.00 74.38 101 TYR A CA 1
ATOM 836 C C . TYR A 1 101 ? 1.395 15.945 1.965 1.00 74.38 101 TYR A C 1
ATOM 838 O O . TYR A 1 101 ? 0.685 16.757 1.386 1.00 74.38 101 TYR A O 1
ATOM 846 N N . ARG A 1 102 ? 2.078 16.246 3.083 1.00 73.88 102 ARG A N 1
ATOM 847 C CA . ARG A 1 102 ? 2.053 17.562 3.759 1.00 73.88 102 ARG A CA 1
ATOM 848 C C . ARG A 1 102 ? 0.641 18.074 4.072 1.00 73.88 102 ARG A C 1
ATOM 850 O O . ARG A 1 102 ? 0.413 19.272 4.197 1.00 73.88 102 ARG A O 1
ATOM 857 N N . GLU A 1 103 ? -0.301 17.153 4.209 1.00 70.31 103 GLU A N 1
ATOM 858 C CA . GLU A 1 103 ? -1.712 17.404 4.464 1.00 70.31 103 GLU A CA 1
ATOM 859 C C . GLU A 1 103 ? -2.153 16.536 5.645 1.00 70.31 103 GLU A C 1
ATOM 861 O O . GLU A 1 103 ? -1.618 15.447 5.872 1.00 70.31 103 GLU A O 1
ATOM 866 N N . HIS A 1 104 ? -3.153 17.011 6.383 1.00 75.19 104 HIS A N 1
ATOM 867 C CA . HIS A 1 104 ? -3.738 16.291 7.510 1.00 75.19 104 HIS A CA 1
ATOM 868 C C . HIS A 1 104 ? -5.168 15.841 7.175 1.00 75.19 104 HIS A C 1
ATOM 870 O O . HIS A 1 104 ? -5.778 16.333 6.228 1.00 75.19 104 HIS A O 1
ATOM 876 N N . GLY A 1 105 ? -5.698 14.901 7.959 1.00 83.19 105 GLY A N 1
ATOM 877 C CA . GLY A 1 105 ? -7.039 14.340 7.776 1.00 83.19 105 GLY A CA 1
ATOM 878 C C . GLY A 1 105 ? -7.049 12.975 7.088 1.00 83.19 105 GLY A C 1
ATOM 879 O O . GLY A 1 105 ? -6.003 12.376 6.831 1.00 83.19 105 GLY A O 1
ATOM 880 N N . ILE A 1 106 ? -8.243 12.457 6.814 1.00 85.94 106 ILE A N 1
ATOM 881 C CA . ILE A 1 106 ? -8.442 11.086 6.313 1.00 85.94 106 ILE A CA 1
ATOM 882 C C . ILE A 1 106 ? -8.016 10.896 4.847 1.00 85.94 106 ILE A C 1
ATOM 884 O O . ILE A 1 106 ? -7.515 9.833 4.479 1.00 85.94 106 ILE A O 1
ATOM 888 N N . VAL A 1 107 ? -8.147 11.920 3.996 1.00 83.88 107 VAL A N 1
ATOM 889 C CA . VAL A 1 107 ? -7.830 11.812 2.557 1.00 83.88 107 VAL A CA 1
ATOM 890 C C . VAL A 1 107 ? -6.341 11.510 2.297 1.00 83.88 107 VAL A C 1
ATOM 892 O O . VAL A 1 107 ? -6.064 10.532 1.597 1.00 83.88 107 VAL A O 1
ATOM 895 N N . PRO A 1 108 ? -5.365 12.242 2.873 1.00 83.88 108 PRO A N 1
ATOM 896 C CA . PRO A 1 108 ? -3.941 11.910 2.737 1.00 83.88 108 PRO A CA 1
ATOM 897 C C . PRO A 1 108 ? -3.584 10.504 3.234 1.00 83.88 108 PRO A C 1
ATOM 899 O O . PRO A 1 108 ? -2.710 9.848 2.672 1.00 83.88 108 PRO A O 1
ATOM 902 N N . ARG A 1 109 ? -4.282 10.014 4.263 1.00 88.81 109 ARG A N 1
ATOM 903 C CA . ARG A 1 109 ? -4.064 8.675 4.830 1.00 88.81 109 ARG A CA 1
ATOM 904 C C . ARG A 1 109 ? -4.537 7.582 3.881 1.00 88.81 109 ARG A C 1
ATOM 906 O O . ARG A 1 109 ? -3.810 6.622 3.650 1.00 88.81 109 ARG A O 1
ATOM 913 N N . ILE A 1 110 ? -5.689 7.777 3.238 1.00 90.81 110 ILE A N 1
ATOM 914 C CA . ILE A 1 110 ? -6.159 6.889 2.165 1.00 90.81 110 ILE A CA 1
ATOM 915 C C . ILE A 1 110 ? -5.159 6.871 0.999 1.00 90.81 110 ILE A C 1
ATOM 917 O O . ILE A 1 110 ? -4.856 5.799 0.479 1.00 90.81 110 ILE A O 1
ATOM 921 N N . ARG A 1 111 ? -4.564 8.017 0.636 1.00 88.75 111 ARG A N 1
ATOM 922 C CA . ARG A 1 111 ? -3.522 8.063 -0.408 1.00 88.75 111 ARG A CA 1
ATOM 923 C C . ARG A 1 111 ? -2.254 7.284 -0.038 1.00 88.75 111 ARG A C 1
ATOM 925 O O . ARG A 1 111 ? -1.573 6.779 -0.928 1.00 88.75 111 ARG A O 1
ATOM 932 N N . VAL A 1 112 ? -1.920 7.135 1.247 1.00 90.56 112 VAL A N 1
ATOM 933 C CA . VAL A 1 112 ? -0.841 6.216 1.664 1.00 90.56 112 VAL A CA 1
ATOM 934 C C . VAL A 1 112 ? -1.219 4.765 1.390 1.00 90.56 112 VAL A C 1
ATOM 936 O O . VAL A 1 112 ? -0.391 4.023 0.869 1.00 90.56 112 VAL A O 1
ATOM 939 N N . LEU A 1 113 ? -2.465 4.361 1.653 1.00 92.75 113 LEU A N 1
ATOM 940 C CA . LEU A 1 113 ? -2.923 3.011 1.307 1.00 92.75 113 LEU A CA 1
ATOM 941 C C . LEU A 1 113 ? -2.825 2.758 -0.205 1.00 92.75 113 LEU A C 1
ATOM 943 O O . LEU A 1 113 ? -2.374 1.693 -0.619 1.00 92.75 113 LEU A O 1
ATOM 947 N N . GLU A 1 114 ? -3.183 3.747 -1.030 1.00 90.69 114 GLU A N 1
ATOM 948 C CA . GLU A 1 114 ? -3.032 3.672 -2.490 1.00 90.69 114 GLU A CA 1
ATOM 949 C C . GLU A 1 114 ? -1.567 3.515 -2.910 1.00 90.69 114 GLU A C 1
ATOM 951 O O . GLU A 1 114 ? -1.256 2.676 -3.758 1.00 90.69 114 GLU A O 1
ATOM 956 N N . LEU A 1 115 ? -0.665 4.288 -2.298 1.00 90.06 115 LEU A N 1
ATOM 957 C CA . LEU A 1 115 ? 0.770 4.241 -2.569 1.00 90.06 115 LEU A CA 1
ATOM 958 C C . LEU A 1 115 ? 1.355 2.854 -2.253 1.00 90.06 115 LEU A C 1
ATOM 960 O O . LEU A 1 115 ? 1.986 2.229 -3.112 1.00 90.06 115 LEU A O 1
ATOM 964 N N . PHE A 1 116 ? 1.101 2.344 -1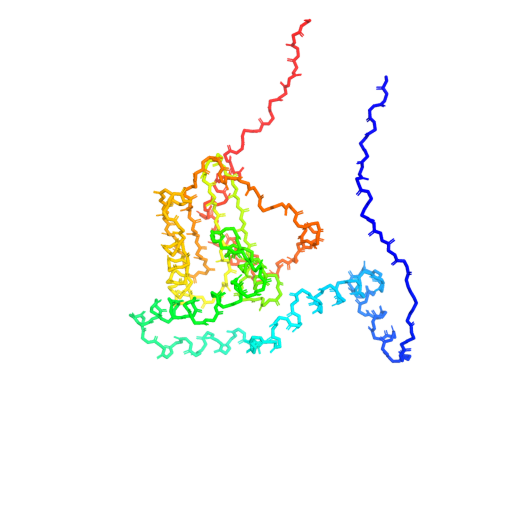.044 1.00 91.25 116 PHE A N 1
ATOM 965 C CA . PHE A 1 116 ? 1.593 1.037 -0.599 1.00 91.25 116 PHE A CA 1
ATOM 966 C C . PHE A 1 116 ? 0.920 -0.127 -1.332 1.00 91.25 116 PHE A C 1
ATOM 968 O O . PHE A 1 116 ? 1.586 -1.114 -1.647 1.00 91.25 116 PHE A O 1
ATOM 975 N N . GLY A 1 117 ? -0.370 -0.017 -1.651 1.00 91.12 117 GLY A N 1
ATOM 976 C CA . GLY A 1 117 ? -1.075 -1.038 -2.419 1.00 91.12 117 GLY A CA 1
ATOM 977 C C . GLY A 1 117 ? -0.566 -1.131 -3.858 1.00 91.12 117 GLY A C 1
ATOM 978 O O . GLY A 1 117 ? -0.338 -2.219 -4.383 1.00 91.12 117 GLY A O 1
ATOM 979 N N . ARG A 1 118 ? -0.310 0.015 -4.500 1.00 86.94 118 ARG A N 1
ATOM 980 C CA . ARG A 1 118 ? 0.148 0.057 -5.894 1.00 86.94 118 ARG A CA 1
ATOM 981 C C . ARG A 1 118 ? 1.592 -0.389 -6.068 1.00 86.94 118 ARG A C 1
ATOM 983 O O . ARG A 1 118 ? 1.879 -1.170 -6.976 1.00 86.94 118 ARG A O 1
ATOM 990 N N . TYR A 1 119 ? 2.499 0.158 -5.262 1.00 88.75 119 TYR A N 1
ATOM 991 C CA . TYR A 1 119 ? 3.934 -0.031 -5.470 1.00 88.75 119 TYR A CA 1
ATOM 992 C C . TYR A 1 119 ? 4.567 -0.966 -4.446 1.00 88.75 119 TYR A C 1
ATOM 994 O O . TYR A 1 119 ? 5.410 -1.777 -4.825 1.00 88.75 119 TYR A O 1
ATOM 1002 N N . GLY A 1 120 ? 4.118 -0.909 -3.190 1.00 84.31 120 GLY A N 1
ATOM 1003 C CA . GLY A 1 120 ? 4.607 -1.778 -2.119 1.00 84.31 120 GLY A CA 1
ATOM 1004 C C . GLY A 1 120 ? 4.140 -3.232 -2.236 1.00 84.31 120 GLY A C 1
ATOM 1005 O O . GLY A 1 120 ? 4.778 -4.114 -1.674 1.00 84.31 120 GLY A O 1
ATOM 1006 N N . ARG A 1 121 ? 3.057 -3.499 -2.986 1.00 83.94 121 ARG A N 1
ATOM 1007 C CA . ARG A 1 121 ? 2.507 -4.850 -3.242 1.00 83.94 121 ARG A CA 1
ATOM 1008 C C . ARG A 1 121 ? 2.197 -5.649 -1.966 1.00 83.94 121 ARG A C 1
ATOM 1010 O O . ARG A 1 121 ? 2.222 -6.876 -1.972 1.00 83.94 121 ARG A O 1
ATOM 1017 N N . MET A 1 122 ? 1.892 -4.948 -0.876 1.00 84.31 122 MET A N 1
ATOM 1018 C CA . MET A 1 122 ? 1.496 -5.557 0.401 1.00 84.31 122 MET A CA 1
ATOM 1019 C C . MET A 1 122 ? 0.038 -6.040 0.367 1.00 84.31 122 MET A C 1
ATOM 1021 O O . MET A 1 122 ? -0.330 -6.998 1.039 1.00 84.31 122 MET A O 1
ATOM 1025 N N . PHE A 1 123 ? -0.786 -5.377 -0.442 1.00 92.56 123 PHE A N 1
ATOM 1026 C CA . PHE A 1 123 ? -2.168 -5.728 -0.738 1.00 92.56 123 PHE A CA 1
ATOM 1027 C C . PHE A 1 123 ? -2.583 -5.081 -2.056 1.00 92.56 123 PHE A C 1
ATOM 1029 O O . PHE A 1 123 ? -2.018 -4.071 -2.471 1.00 92.56 123 PHE A O 1
ATOM 1036 N N . HIS A 1 124 ? -3.627 -5.610 -2.681 1.00 92.75 124 HIS A N 1
ATOM 1037 C CA . HIS A 1 124 ? -4.382 -4.880 -3.686 1.00 92.75 124 HIS A CA 1
ATOM 1038 C C . HIS A 1 124 ? -5.388 -3.961 -2.992 1.00 92.75 124 HIS A C 1
ATOM 1040 O O . HIS A 1 124 ? -6.165 -4.406 -2.142 1.00 92.75 124 HIS A O 1
ATOM 1046 N N . PHE A 1 125 ? -5.344 -2.677 -3.338 1.00 94.25 125 PHE A N 1
ATOM 1047 C CA . PHE A 1 125 ? -6.190 -1.652 -2.739 1.00 94.25 125 PHE A CA 1
ATOM 1048 C C . PHE A 1 125 ? -7.350 -1.297 -3.664 1.00 94.25 125 PHE A C 1
ATOM 1050 O O . PHE A 1 125 ? -7.138 -0.873 -4.802 1.00 94.25 125 PHE A O 1
ATOM 1057 N N . GLU A 1 126 ? -8.572 -1.420 -3.157 1.00 90.75 126 GLU A N 1
ATOM 1058 C CA . GLU A 1 126 ? -9.777 -0.939 -3.828 1.00 90.75 126 GLU A CA 1
ATOM 1059 C C . GLU A 1 126 ? -10.517 0.045 -2.935 1.00 90.75 126 GLU A C 1
ATOM 1061 O O . GLU A 1 126 ? -10.522 -0.075 -1.710 1.00 90.75 126 GLU A O 1
ATOM 1066 N N . GLN A 1 127 ? -11.183 1.009 -3.563 1.00 90.12 127 GLN A N 1
ATOM 1067 C CA . GLN A 1 127 ? -12.085 1.905 -2.864 1.00 90.12 127 GLN A CA 1
ATOM 1068 C C . GLN A 1 127 ? -13.335 2.184 -3.686 1.00 90.12 127 GLN A C 1
ATOM 1070 O O . GLN A 1 127 ? -13.295 2.225 -4.917 1.00 90.12 127 GLN A O 1
ATOM 1075 N N . ALA A 1 128 ? -14.440 2.406 -2.989 1.00 87.06 128 ALA A N 1
ATOM 1076 C CA . ALA A 1 128 ? -15.708 2.808 -3.571 1.00 87.06 128 ALA A CA 1
ATOM 1077 C C . ALA A 1 128 ? -16.354 3.877 -2.690 1.00 87.06 128 ALA A C 1
ATOM 1079 O O . ALA A 1 128 ? -16.206 3.851 -1.472 1.00 87.06 128 ALA A O 1
ATOM 1080 N N . THR A 1 129 ? -17.099 4.793 -3.297 1.00 84.69 129 THR A N 1
ATOM 1081 C CA . THR A 1 129 ? -17.864 5.811 -2.568 1.00 84.69 129 THR A CA 1
ATOM 1082 C C . THR A 1 129 ? -19.326 5.713 -2.973 1.00 84.69 129 THR A C 1
ATOM 1084 O O . THR A 1 129 ? -19.642 5.535 -4.151 1.00 84.69 129 THR A O 1
ATOM 1087 N N . THR A 1 130 ? -20.237 5.795 -2.009 1.00 81.19 130 THR A N 1
ATOM 1088 C CA . THR A 1 130 ? -21.686 5.843 -2.233 1.00 81.19 130 THR A CA 1
ATOM 1089 C C . THR A 1 130 ? -22.317 6.793 -1.230 1.00 81.19 130 THR A C 1
ATOM 1091 O O . THR A 1 130 ? -22.304 6.536 -0.030 1.00 81.19 130 THR A O 1
ATOM 1094 N N . GLY A 1 131 ? -22.851 7.911 -1.729 1.00 84.69 131 GLY A N 1
ATOM 1095 C CA . GLY A 1 131 ? -23.331 8.995 -0.875 1.00 84.69 131 GLY A CA 1
ATOM 1096 C C . GLY A 1 131 ? -22.215 9.494 0.039 1.00 84.69 131 GLY A C 1
ATOM 1097 O O . GLY A 1 131 ? -21.145 9.868 -0.440 1.00 84.69 131 GLY A O 1
ATOM 1098 N N . SER A 1 132 ? -22.464 9.451 1.347 1.00 85.62 132 SER A N 1
ATOM 1099 C CA . SER A 1 132 ? -21.497 9.818 2.380 1.00 85.62 132 SER A CA 1
ATOM 1100 C C . SER A 1 132 ? -20.657 8.665 2.915 1.00 85.62 132 SER A C 1
ATOM 1102 O O . SER A 1 132 ? -19.894 8.857 3.855 1.00 85.62 132 SER A O 1
ATOM 1104 N N . THR A 1 133 ? -20.780 7.477 2.334 1.00 87.81 133 THR A N 1
ATOM 1105 C CA . THR A 1 133 ? -20.041 6.298 2.773 1.00 87.81 133 THR A CA 1
ATOM 1106 C C . THR A 1 133 ? -18.905 5.997 1.808 1.00 87.81 133 THR A C 1
ATOM 1108 O O . THR A 1 133 ? -19.108 5.879 0.596 1.00 87.81 133 THR A O 1
ATOM 1111 N N . ARG A 1 134 ? -17.699 5.829 2.348 1.00 90.75 134 ARG A N 1
ATOM 1112 C CA . ARG A 1 134 ? -16.512 5.390 1.620 1.00 90.75 134 ARG A CA 1
ATOM 1113 C C . ARG A 1 134 ? -16.096 4.014 2.106 1.00 90.75 134 ARG A C 1
ATOM 1115 O O . ARG A 1 134 ? -15.881 3.803 3.292 1.00 90.75 134 ARG A O 1
ATOM 1122 N N . MET A 1 135 ? -15.951 3.088 1.176 1.00 93.19 135 MET A N 1
ATOM 1123 C CA . MET A 1 135 ? -15.440 1.756 1.434 1.00 93.19 135 MET A CA 1
ATOM 1124 C C . MET A 1 135 ? -13.998 1.647 0.976 1.00 93.19 135 MET A C 1
ATOM 1126 O O . MET A 1 135 ? -13.693 1.975 -0.169 1.00 93.19 135 MET A O 1
ATOM 1130 N N . LEU A 1 136 ? -13.138 1.145 1.854 1.00 95.12 136 LEU A N 1
ATOM 1131 C CA . LEU A 1 136 ? -11.741 0.822 1.584 1.00 95.12 136 LEU A CA 1
ATOM 1132 C C . LEU A 1 136 ? -11.570 -0.687 1.699 1.00 95.12 136 LEU A C 1
ATOM 1134 O O . LEU A 1 136 ? -12.101 -1.302 2.618 1.00 95.12 136 LEU A O 1
ATOM 1138 N N . THR A 1 137 ? -10.853 -1.304 0.772 1.00 95.06 137 THR A N 1
ATOM 1139 C CA . THR A 1 137 ? -10.660 -2.753 0.731 1.00 95.06 137 THR A CA 1
ATOM 1140 C C . THR A 1 137 ? -9.194 -3.078 0.509 1.00 95.06 137 THR A C 1
ATOM 1142 O O . THR A 1 137 ? -8.600 -2.661 -0.484 1.00 95.06 137 THR A O 1
ATOM 1145 N N . LEU A 1 138 ? -8.623 -3.840 1.439 1.00 97.00 138 LEU A N 1
ATOM 1146 C CA . LEU A 1 138 ? -7.247 -4.322 1.412 1.00 97.00 138 LEU A CA 1
ATOM 1147 C C . LEU A 1 138 ? -7.289 -5.832 1.174 1.00 97.00 138 LEU A C 1
ATOM 1149 O O . LEU A 1 138 ? -7.557 -6.604 2.094 1.00 97.00 138 LEU A O 1
ATOM 1153 N N . LEU A 1 139 ? -7.050 -6.258 -0.065 1.00 95.94 139 LEU A N 1
ATOM 1154 C CA . LEU A 1 139 ? -6.948 -7.669 -0.436 1.00 95.94 139 LEU A CA 1
ATOM 1155 C C . LEU A 1 139 ? -5.479 -8.102 -0.368 1.00 95.94 139 LEU A C 1
ATOM 1157 O O . LEU A 1 139 ? -4.700 -7.757 -1.251 1.00 95.94 139 LEU A O 1
ATOM 1161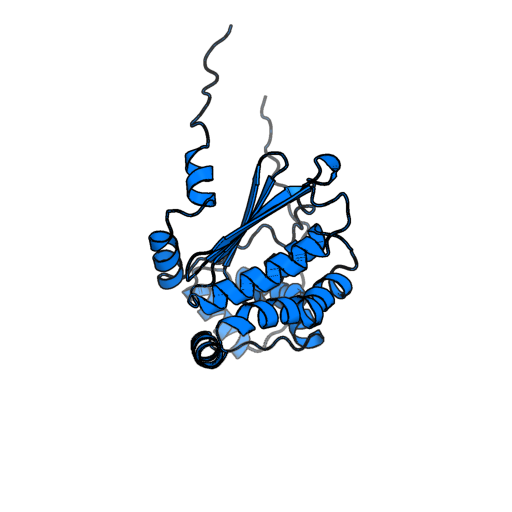 N N . HIS A 1 140 ? -5.099 -8.857 0.661 1.00 94.44 140 HIS A N 1
ATOM 1162 C CA . HIS A 1 140 ? -3.692 -9.198 0.918 1.00 94.44 140 HIS A CA 1
ATOM 1163 C C . HIS A 1 140 ? -3.349 -10.672 0.656 1.00 94.44 140 HIS A C 1
ATOM 1165 O O . HIS A 1 140 ? -2.225 -10.971 0.270 1.00 94.44 140 HIS A O 1
ATOM 1171 N N . GLY A 1 141 ? -4.284 -11.616 0.836 1.00 93.38 141 GLY A N 1
ATOM 1172 C CA . GLY A 1 141 ? -4.018 -13.037 0.541 1.00 93.38 141 GLY A CA 1
ATOM 1173 C C . GLY A 1 141 ? -2.986 -13.720 1.457 1.00 93.38 141 GLY A C 1
ATOM 1174 O O . GLY A 1 141 ? -2.344 -14.681 1.034 1.00 93.38 141 GLY A O 1
ATOM 1175 N N . MET A 1 142 ? -2.789 -13.207 2.677 1.00 94.62 142 MET A N 1
ATOM 1176 C CA . MET A 1 142 ? -1.728 -13.636 3.610 1.00 94.62 142 MET A CA 1
ATOM 1177 C C . MET A 1 142 ? -2.243 -14.348 4.879 1.00 94.62 142 MET A C 1
ATOM 1179 O O . MET A 1 142 ? -1.456 -14.622 5.783 1.00 94.62 142 MET A O 1
ATOM 1183 N N . GLY A 1 143 ? -3.535 -14.679 4.957 1.00 95.50 143 GLY A N 1
ATOM 1184 C CA . GLY A 1 143 ? -4.125 -15.405 6.087 1.00 95.50 143 GLY A CA 1
ATOM 1185 C C . GLY A 1 143 ? -4.547 -14.532 7.279 1.00 95.50 143 GLY A C 1
ATOM 1186 O O . GLY A 1 143 ? -4.191 -13.354 7.382 1.00 95.50 143 GLY A O 1
ATOM 1187 N N . ARG A 1 144 ? -5.313 -15.139 8.198 1.00 96.31 144 ARG A N 1
ATOM 1188 C CA . ARG A 1 144 ? -6.077 -14.458 9.259 1.00 96.31 144 ARG A CA 1
ATOM 1189 C C . ARG A 1 144 ? -5.269 -13.476 10.103 1.00 96.31 144 ARG A C 1
ATOM 1191 O O . ARG A 1 144 ? -5.742 -12.371 10.356 1.00 96.31 144 ARG A O 1
ATOM 1198 N N . LYS A 1 145 ? -4.042 -13.833 10.502 1.00 97.81 145 LYS A N 1
ATOM 1199 C CA . LYS A 1 145 ? -3.177 -12.932 11.284 1.00 97.81 145 LYS A CA 1
ATOM 1200 C C . LYS A 1 145 ? -2.895 -11.628 10.528 1.00 97.81 145 LYS A C 1
ATOM 1202 O O . LYS A 1 145 ? -3.017 -10.549 11.091 1.00 97.81 145 LYS A O 1
ATOM 1207 N N . TRP A 1 146 ? -2.636 -11.681 9.224 1.00 97.69 146 TRP A N 1
ATOM 1208 C CA . TRP A 1 146 ? -2.470 -10.455 8.438 1.00 97.69 146 TRP A CA 1
ATOM 1209 C C . TRP A 1 146 ? -3.754 -9.626 8.351 1.00 97.69 146 TRP A C 1
ATOM 1211 O O . TRP A 1 146 ? -3.681 -8.401 8.355 1.00 97.69 146 TRP A O 1
ATOM 1221 N N . SER A 1 147 ? -4.930 -10.257 8.354 1.00 97.88 147 SER A N 1
ATOM 1222 C CA . SER A 1 147 ? -6.192 -9.518 8.447 1.00 97.88 147 SER A CA 1
ATOM 1223 C C . SER A 1 147 ? -6.339 -8.803 9.792 1.00 97.88 147 SER A C 1
ATOM 1225 O O . SER A 1 147 ? -6.697 -7.632 9.808 1.00 97.88 147 SER A O 1
ATOM 1227 N N . LEU A 1 148 ? -5.978 -9.441 10.910 1.00 98.12 148 LEU A N 1
ATOM 1228 C CA . LEU A 1 148 ? -5.967 -8.797 12.234 1.00 98.12 148 LEU A CA 1
ATOM 1229 C C . LEU A 1 148 ? -4.975 -7.624 12.303 1.00 98.12 148 LEU A C 1
ATOM 1231 O O . LEU A 1 148 ? -5.273 -6.587 12.896 1.00 98.12 148 LEU A O 1
ATOM 1235 N N . PHE A 1 149 ? -3.813 -7.771 11.663 1.00 98.31 149 PHE A N 1
ATOM 1236 C CA . PHE A 1 149 ? -2.818 -6.707 11.539 1.00 98.31 149 PHE A CA 1
ATOM 1237 C C . PHE A 1 149 ? -3.387 -5.506 10.768 1.00 98.31 149 PHE A C 1
ATOM 1239 O O . PHE A 1 149 ? -3.334 -4.373 11.246 1.00 98.31 149 PHE A O 1
ATOM 1246 N N . TYR A 1 150 ? -3.987 -5.740 9.596 1.00 97.94 150 TYR A N 1
ATOM 1247 C CA . TYR A 1 150 ? -4.585 -4.668 8.796 1.00 97.94 150 TYR A CA 1
ATOM 1248 C C . TYR A 1 150 ? -5.819 -4.047 9.459 1.00 97.94 150 TYR A C 1
ATOM 1250 O O . TYR A 1 150 ? -6.026 -2.847 9.311 1.00 97.94 150 TYR A O 1
ATOM 1258 N N . GLU A 1 151 ? -6.604 -4.810 10.224 1.00 97.69 151 GLU A N 1
ATOM 1259 C CA . GLU A 1 151 ? -7.675 -4.256 11.059 1.00 97.69 151 GLU A CA 1
ATOM 1260 C C . GLU A 1 151 ? -7.131 -3.271 12.090 1.00 97.69 151 GLU A C 1
ATOM 1262 O O . GLU A 1 151 ? -7.628 -2.153 12.160 1.00 97.69 151 GLU A O 1
ATOM 1267 N N . GLY A 1 152 ? -6.098 -3.652 12.853 1.00 97.69 152 GLY A N 1
ATOM 1268 C CA . GLY A 1 152 ? -5.482 -2.760 13.840 1.00 97.69 152 GLY A CA 1
ATOM 1269 C C . GLY A 1 152 ? -4.922 -1.490 13.200 1.00 97.69 152 GLY A C 1
ATOM 1270 O O . GLY A 1 152 ? -5.156 -0.389 13.692 1.00 97.69 152 GLY A O 1
ATOM 1271 N N . MET A 1 153 ? -4.249 -1.630 12.055 1.00 97.56 153 MET A N 1
ATOM 1272 C CA . MET A 1 153 ? -3.734 -0.486 11.302 1.00 97.56 153 MET A CA 1
ATOM 1273 C C . MET A 1 153 ? -4.859 0.444 10.819 1.00 97.56 153 MET A C 1
ATOM 1275 O O . MET A 1 153 ? -4.789 1.650 11.055 1.00 97.56 153 MET A O 1
ATOM 1279 N N . LEU A 1 154 ? -5.895 -0.092 10.161 1.00 96.88 154 LEU A N 1
ATOM 1280 C CA . LEU A 1 154 ? -7.012 0.705 9.645 1.00 96.88 154 LEU A CA 1
ATOM 1281 C C . LEU A 1 154 ? -7.819 1.348 10.772 1.00 96.88 154 LEU A C 1
ATOM 1283 O O . LEU A 1 154 ? -8.203 2.508 10.649 1.00 96.88 154 LEU A O 1
ATOM 1287 N N . GLU A 1 155 ? -8.054 0.624 11.866 1.00 96.25 155 GLU A N 1
ATOM 1288 C CA . GLU A 1 155 ? -8.751 1.152 13.034 1.00 96.25 155 GLU A CA 1
ATOM 1289 C C . GLU A 1 155 ? -8.032 2.388 13.579 1.00 96.25 155 GLU A C 1
ATOM 1291 O O . GLU A 1 155 ? -8.644 3.452 13.698 1.00 96.25 155 GLU A O 1
ATOM 1296 N N . THR A 1 156 ? -6.730 2.280 13.859 1.00 95.81 156 THR A N 1
ATOM 1297 C CA . THR A 1 156 ? -5.945 3.405 14.381 1.00 95.81 156 THR A CA 1
ATOM 1298 C C . THR A 1 156 ? -5.859 4.543 13.367 1.00 95.81 156 THR A C 1
ATOM 1300 O O . THR A 1 156 ? -6.079 5.700 13.725 1.00 95.81 156 THR A O 1
ATOM 1303 N N . MET A 1 157 ? -5.639 4.230 12.086 1.00 94.31 157 MET A N 1
ATOM 1304 C CA . MET A 1 157 ? -5.637 5.222 11.008 1.00 94.31 157 MET A CA 1
ATOM 1305 C C . MET A 1 157 ? -6.930 6.042 10.966 1.00 94.31 157 MET A C 1
ATOM 1307 O O . MET A 1 157 ? -6.875 7.264 10.801 1.00 94.31 157 MET A O 1
ATOM 1311 N N . ILE A 1 158 ? -8.088 5.385 11.069 1.00 93.31 158 ILE A N 1
ATOM 1312 C CA . ILE A 1 158 ? -9.393 6.042 10.969 1.00 93.31 158 ILE A CA 1
ATOM 1313 C C . ILE A 1 158 ? -9.682 6.838 12.243 1.00 93.31 158 ILE A C 1
ATOM 1315 O O . ILE A 1 158 ? -10.059 8.003 12.130 1.00 93.31 158 ILE A O 1
ATOM 1319 N N . ARG A 1 159 ? -9.449 6.261 13.431 1.00 91.19 159 ARG A N 1
ATOM 1320 C CA . ARG A 1 159 ? -9.700 6.914 14.732 1.00 91.19 159 ARG A CA 1
ATOM 1321 C C . ARG A 1 159 ? -8.897 8.189 14.944 1.00 91.19 159 ARG A C 1
ATOM 1323 O O . ARG A 1 159 ? -9.377 9.103 15.594 1.00 91.19 159 ARG A O 1
ATOM 1330 N N . GLU A 1 160 ? -7.700 8.278 14.381 1.00 87.06 160 GLU A N 1
ATOM 1331 C CA . GLU A 1 160 ? -6.889 9.495 14.463 1.00 87.06 160 GLU A CA 1
ATOM 1332 C C . GLU A 1 160 ? -7.396 10.631 13.572 1.00 87.06 160 GLU A C 1
ATOM 1334 O O . GLU A 1 160 ? -6.754 11.678 13.469 1.00 87.06 160 GLU A O 1
ATOM 1339 N N . SER A 1 161 ? -8.418 10.388 12.747 1.00 81.50 161 SER A N 1
ATOM 1340 C CA . SER A 1 161 ? -8.930 11.406 11.822 1.00 81.50 161 SER A CA 1
ATOM 1341 C C . SER A 1 161 ? -9.649 12.465 12.640 1.00 81.50 161 SER A C 1
ATOM 1343 O O . SER A 1 161 ? -10.231 12.144 13.671 1.00 81.50 161 SER A O 1
ATOM 1345 N N . PHE A 1 162 ? -9.579 13.726 12.214 1.00 69.81 162 PHE A N 1
ATOM 1346 C CA . PHE A 1 162 ? -10.143 14.812 13.010 1.00 69.81 162 PHE A CA 1
ATOM 1347 C C . PHE A 1 162 ? -11.637 14.610 13.268 1.00 69.81 162 PHE A C 1
ATOM 1349 O O . PHE A 1 162 ? -12.379 14.145 12.392 1.00 69.81 162 PHE A O 1
ATOM 1356 N N . GLU A 1 163 ? -12.069 15.031 14.455 1.00 61.59 163 GLU A N 1
ATOM 1357 C CA . GLU A 1 163 ? -13.483 15.148 14.788 1.00 61.59 163 GLU A CA 1
ATOM 1358 C C . GLU A 1 163 ? -14.195 15.975 13.702 1.00 61.59 163 GLU A C 1
ATOM 1360 O O . GLU A 1 163 ? -13.746 17.054 13.311 1.00 61.59 163 GLU A O 1
ATOM 1365 N N . GLY A 1 164 ? -15.269 15.412 13.142 1.00 64.75 164 GLY A N 1
ATOM 1366 C CA . GLY A 1 164 ? -16.033 16.006 12.041 1.00 64.75 164 GLY A CA 1
ATOM 1367 C C . GLY A 1 164 ? -15.682 15.508 10.632 1.00 64.75 164 GLY A C 1
ATOM 1368 O O . GLY A 1 164 ? -16.462 15.742 9.716 1.00 64.75 164 GLY A O 1
ATOM 1369 N N . GLU A 1 165 ? -14.572 14.789 10.416 1.00 78.31 165 GLU A N 1
ATOM 1370 C CA . GLU A 1 165 ? -14.298 14.148 9.108 1.00 78.31 165 GLU A CA 1
ATOM 1371 C C . GLU A 1 165 ? -14.985 12.798 8.964 1.00 78.31 165 GLU A C 1
ATOM 1373 O O . GLU A 1 165 ? -15.577 12.501 7.925 1.00 78.31 165 GLU A O 1
ATOM 1378 N N . VAL A 1 166 ? -14.901 12.000 10.026 1.00 86.81 166 VAL A N 1
ATOM 1379 C CA . VAL A 1 166 ? -15.454 10.653 10.116 1.00 86.81 166 VAL A CA 1
ATOM 1380 C C . VAL A 1 166 ? -16.569 10.677 11.154 1.00 86.81 166 VAL A C 1
ATOM 1382 O O . VAL A 1 166 ? -16.326 10.941 12.328 1.00 86.81 166 VAL A O 1
ATOM 1385 N N . LYS A 1 167 ? -17.803 10.408 10.721 1.00 88.31 167 LYS A N 1
ATOM 1386 C CA . LYS A 1 167 ? -18.985 10.306 11.595 1.00 88.31 167 LYS A CA 1
ATOM 1387 C C . LYS A 1 167 ? -19.090 8.939 12.266 1.00 88.31 167 LYS A C 1
ATOM 1389 O O . LYS A 1 167 ? -19.690 8.810 13.325 1.00 88.31 167 LYS A O 1
ATOM 1394 N N . GLY A 1 168 ? -18.519 7.918 11.640 1.00 90.69 168 GLY A N 1
ATOM 1395 C CA . GLY A 1 168 ? -18.477 6.557 12.155 1.00 90.69 168 GLY A CA 1
ATOM 1396 C C . GLY A 1 168 ? -17.780 5.635 11.169 1.00 90.69 168 GLY A C 1
ATOM 1397 O O . GLY A 1 168 ? -17.609 5.983 10.000 1.00 90.69 168 GLY A O 1
ATOM 1398 N N . PHE A 1 169 ? -17.371 4.460 11.630 1.00 94.88 169 PHE A N 1
ATOM 1399 C CA . PHE A 1 169 ? -16.807 3.440 10.759 1.00 94.88 169 PHE A CA 1
ATOM 1400 C C . PHE A 1 169 ? -17.096 2.039 11.291 1.00 94.88 169 PHE A C 1
ATOM 1402 O O . PHE A 1 169 ? -17.335 1.852 12.485 1.00 94.88 169 PHE A O 1
ATOM 1409 N N . SER A 1 170 ? -17.045 1.055 10.402 1.00 95.75 170 SER A N 1
ATOM 1410 C CA . SER A 1 170 ? -17.043 -0.362 10.746 1.00 95.75 170 SER A CA 1
ATOM 1411 C C . SER A 1 170 ? -15.916 -1.071 9.998 1.00 95.75 170 SER A C 1
ATOM 1413 O O . SER A 1 170 ? -15.504 -0.661 8.909 1.00 95.75 170 SER A O 1
ATOM 1415 N N . LEU A 1 171 ? -15.387 -2.129 10.609 1.00 96.88 171 LEU A N 1
ATOM 1416 C CA . LEU A 1 171 ? -14.387 -3.002 10.006 1.00 96.88 171 LEU A CA 1
ATOM 1417 C C . LEU A 1 171 ? -14.977 -4.399 9.866 1.00 96.88 171 LEU A C 1
ATOM 1419 O O . LEU A 1 171 ? -15.650 -4.902 10.763 1.00 96.88 171 LEU A O 1
ATOM 1423 N N . THR A 1 172 ? -14.737 -5.029 8.726 1.00 96.56 172 THR A N 1
ATOM 1424 C CA . THR A 1 172 ? -15.075 -6.432 8.490 1.00 96.56 172 THR A CA 1
ATOM 1425 C C . THR A 1 172 ? -13.892 -7.105 7.823 1.00 96.56 172 THR A C 1
ATOM 1427 O O . THR A 1 172 ? -13.315 -6.566 6.880 1.00 96.56 172 THR A O 1
ATOM 1430 N N . SER A 1 173 ? -13.539 -8.300 8.280 1.00 94.38 173 SER A N 1
ATOM 1431 C CA . SER A 1 173 ? -12.428 -9.063 7.723 1.00 94.38 173 SER A CA 1
ATOM 1432 C C . SER A 1 173 ? -12.809 -10.503 7.409 1.00 94.38 173 SER A C 1
ATOM 1434 O O . SER A 1 173 ? -13.692 -11.097 8.024 1.00 94.38 173 SER A O 1
ATOM 1436 N N . THR A 1 174 ? -12.101 -11.063 6.436 1.00 96.06 174 THR A N 1
ATOM 1437 C CA . THR A 1 174 ? -11.987 -12.509 6.213 1.00 96.06 174 THR A CA 1
ATOM 1438 C C . THR A 1 174 ? -10.560 -12.929 6.569 1.00 96.06 174 THR A C 1
ATOM 1440 O O . THR A 1 174 ? -9.859 -12.182 7.246 1.00 96.06 174 THR A O 1
ATOM 1443 N N . ASP A 1 175 ? -10.099 -14.091 6.114 1.00 94.88 175 ASP A N 1
ATOM 1444 C CA . ASP A 1 175 ? -8.694 -14.484 6.268 1.00 94.88 175 ASP A CA 1
ATOM 1445 C C . ASP A 1 175 ? -7.752 -13.739 5.317 1.00 94.88 175 ASP A C 1
ATOM 1447 O O . ASP A 1 175 ? -6.543 -13.753 5.504 1.00 94.88 175 ASP A O 1
ATOM 1451 N N . ASN A 1 176 ? -8.262 -13.140 4.242 1.00 95.31 176 ASN A N 1
ATOM 1452 C CA . ASN A 1 176 ? -7.414 -12.634 3.157 1.00 95.31 176 ASN A CA 1
ATOM 1453 C C . ASN A 1 176 ? -7.760 -11.214 2.717 1.00 95.31 176 ASN A C 1
ATOM 1455 O O . ASN A 1 176 ? -7.186 -10.707 1.747 1.00 95.31 176 ASN A O 1
ATOM 1459 N N . GLN A 1 177 ? -8.703 -10.588 3.414 1.00 95.44 177 GLN A N 1
ATOM 1460 C CA . GLN A 1 177 ? -9.218 -9.275 3.082 1.00 95.44 177 GLN A CA 1
ATOM 1461 C C . GLN A 1 177 ? -9.682 -8.552 4.341 1.00 95.44 177 GLN A C 1
ATOM 1463 O O . GLN A 1 177 ? -10.320 -9.161 5.201 1.00 95.44 177 GLN A O 1
ATOM 1468 N N . VAL A 1 178 ? -9.437 -7.244 4.386 1.00 97.62 178 VAL A N 1
ATOM 1469 C CA . VAL A 1 178 ? -10.055 -6.326 5.348 1.00 97.62 178 VAL A CA 1
ATOM 1470 C C . VAL A 1 178 ? -10.796 -5.236 4.588 1.00 97.62 178 VAL A C 1
ATOM 1472 O O . VAL A 1 178 ? -10.278 -4.685 3.614 1.00 97.62 178 VAL A O 1
ATOM 1475 N N . VAL A 1 179 ? -12.016 -4.944 5.023 1.00 96.81 179 VAL A N 1
ATOM 1476 C CA . VAL A 1 179 ? -12.876 -3.897 4.479 1.00 96.81 179 VAL A CA 1
ATOM 1477 C C . VAL A 1 179 ? -13.193 -2.907 5.589 1.00 96.81 179 VAL A C 1
ATOM 1479 O O . VAL A 1 179 ? -13.668 -3.303 6.652 1.00 96.81 179 VAL A O 1
ATOM 1482 N N . ALA A 1 180 ? -12.942 -1.628 5.328 1.00 96.75 180 ALA A N 1
ATOM 1483 C CA . ALA A 1 180 ? -13.391 -0.529 6.166 1.00 96.75 180 ALA A CA 1
ATOM 1484 C C . ALA A 1 180 ? -14.534 0.205 5.478 1.00 96.75 180 ALA A C 1
ATOM 1486 O O . ALA A 1 180 ? -14.377 0.669 4.349 1.00 96.75 180 ALA A O 1
ATOM 1487 N N . GLU A 1 181 ? -15.662 0.334 6.161 1.00 94.81 181 GLU A N 1
ATOM 1488 C CA . GLU A 1 181 ? -16.758 1.206 5.758 1.00 94.81 181 GLU A CA 1
ATOM 1489 C C . GLU A 1 181 ? -16.706 2.463 6.624 1.00 94.81 181 GLU A C 1
ATOM 1491 O O . GLU A 1 181 ? -16.791 2.383 7.845 1.00 94.81 181 GLU A O 1
ATOM 1496 N N . ILE A 1 182 ? -16.517 3.622 6.000 1.00 92.94 182 ILE A N 1
ATOM 1497 C CA . ILE A 1 182 ? -16.296 4.903 6.670 1.00 92.94 182 ILE A CA 1
ATOM 1498 C C . ILE A 1 182 ? -17.435 5.842 6.290 1.00 92.94 182 ILE A C 1
ATOM 1500 O O . ILE A 1 182 ? -17.591 6.197 5.122 1.00 92.94 182 ILE A O 1
ATOM 1504 N N . SER A 1 183 ? -18.216 6.267 7.277 1.00 90.69 183 SER A N 1
ATOM 1505 C CA . SER A 1 183 ? -19.201 7.333 7.125 1.00 90.69 183 SER A CA 1
ATOM 1506 C C . SER A 1 183 ? -18.501 8.678 7.281 1.00 90.69 183 SER A C 1
ATOM 1508 O O . SER A 1 183 ? -17.935 8.986 8.330 1.00 90.69 183 SER A O 1
ATOM 1510 N N . MET A 1 184 ? -18.515 9.462 6.216 1.00 83.75 184 MET A N 1
ATOM 1511 C CA . MET A 1 184 ? -17.820 10.735 6.075 1.00 83.75 184 MET A CA 1
ATOM 1512 C C . MET A 1 184 ? -18.810 11.899 6.149 1.00 83.75 184 MET A C 1
ATOM 1514 O O . MET A 1 184 ? -20.006 11.735 5.893 1.00 83.75 184 MET A O 1
ATOM 1518 N N . ASP A 1 185 ? -18.331 13.106 6.440 1.00 75.12 185 ASP A N 1
ATOM 1519 C CA . ASP A 1 185 ? -19.175 14.290 6.283 1.00 75.12 185 ASP A CA 1
ATOM 1520 C C . ASP A 1 185 ? -19.374 14.689 4.808 1.00 75.12 185 ASP A C 1
ATOM 1522 O O . ASP A 1 185 ? -18.440 14.677 4.002 1.00 75.12 185 ASP A O 1
ATOM 1526 N N . SER A 1 186 ? -20.604 15.079 4.453 1.00 58.75 186 SER A N 1
ATOM 1527 C CA . SER A 1 186 ? -21.043 15.367 3.079 1.00 58.75 186 SER A CA 1
ATOM 1528 C C . SER A 1 186 ? -20.223 16.459 2.394 1.00 58.75 186 SER A C 1
ATOM 1530 O O . SER A 1 186 ? -20.009 16.395 1.186 1.00 58.75 186 SER A O 1
ATOM 1532 N N . LEU A 1 187 ? -19.717 17.420 3.171 1.00 51.53 187 LEU A N 1
ATOM 1533 C CA . LEU A 1 187 ? -18.906 18.545 2.697 1.00 51.53 187 LEU A CA 1
ATOM 1534 C C . LEU A 1 187 ? -17.432 18.176 2.453 1.00 51.53 187 LEU A C 1
ATOM 1536 O O . LEU A 1 187 ? -16.748 18.862 1.698 1.00 51.53 187 LEU A O 1
ATOM 1540 N N . LYS A 1 188 ? -16.945 17.079 3.051 1.00 54.09 188 LYS A N 1
ATOM 1541 C CA . LYS A 1 188 ? -15.572 16.565 2.891 1.00 54.09 188 LYS A CA 1
ATOM 1542 C C . LYS A 1 188 ? -15.496 15.315 2.007 1.00 54.09 188 LYS A C 1
ATOM 1544 O O . LYS A 1 188 ? -14.407 14.787 1.796 1.00 54.09 188 LYS A O 1
ATOM 1549 N N . ASN A 1 189 ? -16.615 14.893 1.407 1.00 51.34 189 ASN A N 1
ATOM 1550 C CA . ASN A 1 189 ? -16.702 13.810 0.410 1.00 51.34 189 ASN A CA 1
ATOM 1551 C C . ASN A 1 189 ? -16.055 14.124 -0.940 1.00 51.34 189 ASN A C 1
ATOM 1553 O O . ASN A 1 189 ? -16.366 13.494 -1.954 1.00 51.34 189 ASN A O 1
ATOM 1557 N N . LEU A 1 190 ? -15.123 15.069 -0.964 1.00 49.22 190 LEU A N 1
ATOM 1558 C CA . LEU A 1 190 ? -14.258 15.250 -2.105 1.00 49.22 190 LEU A CA 1
ATOM 1559 C C . LEU A 1 190 ? -13.562 13.907 -2.343 1.00 49.22 190 LEU A C 1
ATOM 1561 O O . LEU A 1 190 ? -12.808 13.404 -1.501 1.00 49.22 190 LEU A O 1
ATOM 1565 N N . GLN A 1 191 ? -13.827 13.305 -3.508 1.00 47.28 191 GLN A N 1
ATOM 1566 C CA . GLN A 1 191 ? -12.837 12.411 -4.089 1.00 47.28 191 GLN A CA 1
ATOM 1567 C C . GLN A 1 191 ? -11.499 13.147 -3.957 1.00 47.28 191 GLN A C 1
ATOM 1569 O O . GLN A 1 191 ? -11.478 14.356 -4.226 1.00 47.28 191 GLN A O 1
ATOM 1574 N N . PRO A 1 192 ? -10.408 12.489 -3.505 1.00 43.16 192 PRO A N 1
ATOM 1575 C CA . PRO A 1 192 ? -9.096 13.105 -3.651 1.00 43.16 192 PRO A CA 1
ATOM 1576 C C . PRO A 1 192 ? -9.062 13.635 -5.084 1.00 43.16 192 PRO A C 1
ATOM 1578 O O . PRO A 1 192 ? -9.495 12.875 -5.962 1.00 43.16 192 PRO A O 1
ATOM 1581 N N . PRO A 1 193 ? -8.712 14.922 -5.313 1.00 36.34 193 PRO A N 1
ATOM 1582 C CA . PRO A 1 193 ? -8.672 15.467 -6.665 1.00 36.34 193 PRO A CA 1
ATOM 1583 C C . PRO A 1 193 ? -7.955 14.416 -7.477 1.00 36.34 193 PRO A C 1
ATOM 1585 O O . PRO A 1 193 ? -6.863 14.040 -7.052 1.00 36.34 193 PRO A O 1
ATOM 1588 N N . GLY A 1 194 ? -8.651 13.833 -8.465 1.00 38.03 194 GLY A N 1
ATOM 1589 C CA . GLY A 1 194 ? -8.176 12.656 -9.176 1.00 38.03 194 GLY A CA 1
ATOM 1590 C C . GLY A 1 194 ? -6.767 12.987 -9.591 1.00 38.03 194 GLY A C 1
ATOM 1591 O O . GLY A 1 194 ? -6.570 13.860 -10.434 1.00 38.03 194 GLY A O 1
ATOM 1592 N N . ASP A 1 195 ? -5.795 12.455 -8.856 1.00 38.38 195 ASP A N 1
ATOM 1593 C CA . ASP A 1 195 ? -4.441 12.932 -9.007 1.00 38.38 195 ASP A CA 1
ATOM 1594 C C . ASP A 1 195 ? -4.095 12.325 -10.355 1.00 38.38 195 ASP A C 1
ATOM 1596 O O . ASP A 1 195 ? -4.047 11.103 -10.481 1.00 38.38 195 ASP A O 1
ATOM 1600 N N . GLU A 1 196 ? -4.065 13.142 -11.418 1.00 39.66 196 GLU A N 1
ATOM 1601 C CA . GLU A 1 196 ? -4.048 12.654 -12.808 1.00 39.66 196 GLU A CA 1
ATOM 1602 C C . GLU A 1 196 ? -2.856 11.700 -13.039 1.00 39.66 196 GLU A C 1
ATOM 1604 O O . GLU A 1 196 ? -2.849 10.883 -13.964 1.00 39.66 196 GLU A O 1
ATOM 1609 N N . ARG A 1 197 ? -1.863 11.756 -12.140 1.00 41.34 197 ARG A N 1
ATOM 1610 C CA . ARG A 1 197 ? -0.736 10.828 -12.008 1.00 41.34 197 ARG A CA 1
ATOM 1611 C C . ARG A 1 197 ? -1.168 9.378 -11.724 1.00 41.34 197 ARG A C 1
ATOM 1613 O O . ARG A 1 197 ? -0.570 8.440 -12.259 1.00 41.34 197 ARG A O 1
ATOM 1620 N N . PHE A 1 198 ? -2.238 9.188 -10.949 1.00 37.56 198 PHE A N 1
ATOM 1621 C CA . PHE A 1 198 ? -2.674 7.924 -10.364 1.00 37.56 198 PHE A CA 1
ATOM 1622 C C . PHE A 1 198 ? -3.874 7.240 -11.052 1.00 37.56 198 PHE A C 1
ATOM 1624 O O . PHE A 1 198 ? -4.120 6.071 -10.761 1.00 37.56 198 PHE A O 1
ATOM 1631 N N . GLU A 1 199 ? -4.593 7.870 -11.987 1.00 33.72 199 GLU A N 1
ATOM 1632 C CA . GLU A 1 199 ? -5.814 7.276 -12.581 1.00 33.72 199 GLU A CA 1
ATOM 1633 C C . GLU A 1 199 ? -5.578 6.113 -13.572 1.00 33.72 199 GLU A C 1
ATOM 1635 O O . GLU A 1 199 ? -6.513 5.382 -13.899 1.00 33.72 199 GLU A O 1
ATOM 1640 N N . ARG A 1 200 ? -4.356 5.902 -14.086 1.00 34.06 200 ARG A N 1
ATOM 1641 C CA . ARG A 1 200 ? -4.163 5.118 -15.333 1.00 34.06 200 ARG A CA 1
ATOM 1642 C C . ARG A 1 200 ? -3.368 3.814 -15.245 1.00 34.06 200 ARG A C 1
ATOM 1644 O O . ARG A 1 200 ? -2.886 3.336 -16.270 1.00 34.06 200 ARG A O 1
ATOM 1651 N N . ALA A 1 201 ? -3.250 3.189 -14.078 1.00 34.66 201 ALA A N 1
ATOM 1652 C CA . ALA A 1 201 ? -2.601 1.877 -13.985 1.00 34.66 201 ALA A CA 1
ATOM 1653 C C . ALA A 1 201 ? -3.317 0.946 -12.999 1.00 34.66 201 ALA A C 1
ATOM 1655 O O . ALA A 1 201 ? -2.931 0.836 -11.839 1.00 34.66 201 ALA A O 1
ATOM 1656 N N . ARG A 1 202 ? -4.349 0.231 -13.472 1.00 34.72 202 ARG A N 1
ATOM 1657 C CA . ARG A 1 202 ? -4.778 -1.004 -12.802 1.00 34.72 202 ARG A CA 1
ATOM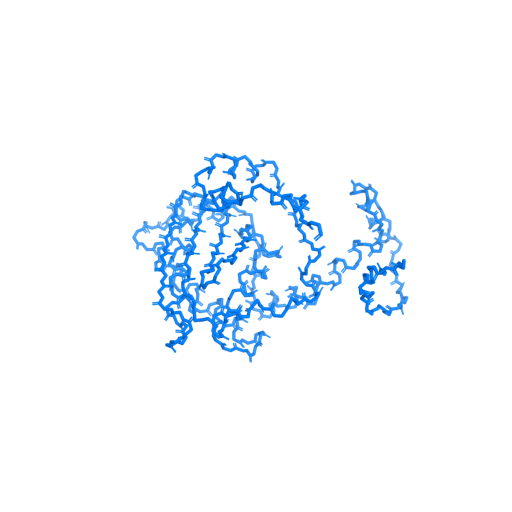 1658 C C . ARG A 1 202 ? -3.694 -2.050 -13.044 1.00 34.72 202 ARG A C 1
ATOM 1660 O O . ARG A 1 202 ? -3.518 -2.491 -14.178 1.00 34.72 202 ARG A O 1
ATOM 1667 N N . VAL A 1 203 ? -2.956 -2.420 -12.002 1.00 39.53 203 VAL A N 1
ATOM 1668 C CA . VAL A 1 203 ? -2.060 -3.580 -12.063 1.00 39.53 203 VAL A CA 1
ATOM 1669 C C . VAL A 1 203 ? -2.950 -4.828 -12.135 1.00 39.53 203 VAL A C 1
ATOM 1671 O O . VAL A 1 203 ? -3.847 -4.970 -11.302 1.00 39.53 203 VAL A O 1
ATOM 1674 N N . PRO A 1 204 ? -2.794 -5.706 -13.142 1.00 36.12 204 PRO A N 1
ATOM 1675 C CA . PRO A 1 204 ? -3.613 -6.905 -13.234 1.00 36.12 204 PRO A CA 1
ATOM 1676 C C . PRO A 1 204 ? -3.333 -7.825 -12.042 1.00 36.12 204 PRO A C 1
ATOM 1678 O O . PRO A 1 204 ? -2.188 -8.210 -11.829 1.00 36.12 204 PRO A O 1
ATOM 1681 N N . LEU A 1 205 ? -4.381 -8.231 -11.321 1.00 39.88 205 LEU A N 1
ATOM 1682 C CA . LEU A 1 205 ? -4.287 -9.288 -10.309 1.00 39.88 205 LEU A CA 1
ATOM 1683 C C . LEU A 1 205 ? -3.711 -10.565 -10.939 1.00 39.88 205 LEU A C 1
ATOM 1685 O O . LEU A 1 205 ? -4.165 -10.981 -12.018 1.00 39.88 205 LEU A O 1
ATOM 1689 N N . SER A 1 206 ? -2.771 -11.213 -10.255 1.00 46.75 206 SER A N 1
ATOM 1690 C CA . SER A 1 206 ? -2.271 -12.547 -10.595 1.00 46.75 206 SER A CA 1
ATOM 1691 C C . SER A 1 206 ? -3.386 -13.596 -10.500 1.00 46.75 206 SER A C 1
ATOM 1693 O O . SER A 1 206 ? -4.412 -13.393 -9.848 1.00 46.75 206 SER A O 1
ATOM 1695 N N . ARG A 1 207 ? -3.207 -14.766 -11.134 1.00 42.78 207 ARG A N 1
ATOM 1696 C CA . ARG A 1 207 ? -4.191 -15.867 -11.053 1.00 42.78 207 ARG A CA 1
ATOM 1697 C C . ARG A 1 207 ? -4.510 -16.267 -9.607 1.00 42.78 207 ARG A C 1
ATOM 1699 O O . ARG A 1 207 ? -5.673 -16.517 -9.308 1.00 42.78 207 ARG A O 1
ATOM 1706 N N . ARG A 1 208 ? -3.508 -16.272 -8.721 1.00 44.53 208 ARG A N 1
ATOM 1707 C CA . ARG A 1 208 ? -3.659 -16.625 -7.302 1.00 44.53 208 ARG A CA 1
ATOM 1708 C C . ARG A 1 208 ? -4.480 -15.582 -6.540 1.00 44.53 208 ARG A C 1
ATOM 1710 O O . ARG A 1 208 ? -5.390 -15.952 -5.807 1.00 44.53 208 ARG A O 1
ATOM 1717 N N . GLU A 1 209 ? -4.229 -14.296 -6.779 1.00 44.41 209 GLU A N 1
ATOM 1718 C CA . GLU A 1 209 ? -5.014 -13.199 -6.191 1.00 44.41 209 GLU A CA 1
ATOM 1719 C C . GLU A 1 209 ? -6.451 -13.186 -6.723 1.00 44.41 209 GLU A C 1
ATOM 1721 O O . GLU A 1 209 ? -7.386 -13.006 -5.951 1.00 44.41 209 GLU A O 1
ATOM 1726 N N . ARG A 1 210 ? -6.661 -13.467 -8.018 1.00 46.75 210 ARG A N 1
ATOM 1727 C CA . ARG A 1 210 ? -8.010 -13.618 -8.597 1.00 46.75 210 ARG A CA 1
ATOM 1728 C C . ARG A 1 210 ? -8.773 -14.794 -7.997 1.00 46.75 210 ARG A C 1
ATOM 1730 O O . ARG A 1 210 ? -9.988 -14.713 -7.858 1.00 46.75 210 ARG A O 1
ATOM 1737 N N . GLN A 1 211 ? -8.092 -15.893 -7.684 1.00 51.34 211 GLN A N 1
ATOM 1738 C CA . GLN A 1 211 ? -8.717 -17.074 -7.092 1.00 51.34 211 GLN A CA 1
ATOM 1739 C C . GLN A 1 211 ? -9.079 -16.831 -5.622 1.00 51.34 211 GLN A C 1
ATOM 1741 O O . GLN A 1 211 ? -10.200 -17.147 -5.235 1.00 51.34 211 GLN A O 1
ATOM 1746 N N . ALA A 1 212 ? -8.204 -16.162 -4.860 1.00 46.78 212 ALA A N 1
ATOM 1747 C CA . ALA A 1 212 ? -8.515 -15.673 -3.515 1.00 46.78 212 ALA A CA 1
ATOM 1748 C C . ALA A 1 212 ? -9.697 -14.680 -3.527 1.00 46.78 212 ALA A C 1
ATOM 1750 O O . ALA A 1 212 ? -10.623 -14.819 -2.731 1.00 46.78 212 ALA A O 1
ATOM 1751 N N . TYR A 1 213 ? -9.720 -13.753 -4.494 1.00 41.16 213 TYR A N 1
ATOM 1752 C CA . TYR A 1 213 ? -10.807 -12.787 -4.694 1.00 41.16 213 TYR A CA 1
ATOM 1753 C C . TYR A 1 213 ? -12.148 -13.466 -5.016 1.00 41.16 213 TYR A C 1
ATOM 1755 O O . TYR A 1 213 ? -13.178 -13.117 -4.443 1.00 41.16 213 TYR A O 1
ATOM 1763 N N . LYS A 1 214 ? -12.140 -14.479 -5.895 1.00 47.56 214 LYS A N 1
ATOM 1764 C CA . LYS A 1 214 ? -13.333 -15.270 -6.243 1.00 47.56 214 LYS A CA 1
ATOM 1765 C C . LYS A 1 214 ? -13.833 -16.144 -5.092 1.00 47.56 214 LYS A C 1
ATOM 1767 O O . LYS A 1 214 ? -15.032 -16.356 -4.990 1.00 47.56 214 LYS A O 1
ATOM 1772 N N . SER A 1 215 ? -12.953 -16.649 -4.225 1.00 47.47 215 SER A N 1
ATOM 1773 C CA . SER A 1 215 ? -13.382 -17.388 -3.026 1.00 47.47 215 SER A CA 1
ATOM 1774 C C . SER A 1 215 ? -13.981 -16.485 -1.940 1.00 47.47 215 SER A C 1
ATOM 1776 O O . SER A 1 215 ? -14.687 -16.975 -1.067 1.00 47.47 215 SER A O 1
ATOM 1778 N N . SER A 1 216 ? -13.740 -15.171 -2.010 1.00 43.09 216 SER A N 1
ATOM 1779 C CA . SER A 1 216 ? -14.279 -14.154 -1.098 1.00 43.09 216 SER A CA 1
ATOM 1780 C C . SER A 1 216 ? -15.512 -13.416 -1.648 1.00 43.09 216 SER A C 1
ATOM 1782 O O . SER A 1 216 ? -15.783 -12.295 -1.226 1.00 43.09 216 SER A O 1
ATOM 1784 N N . ASP A 1 217 ? -16.268 -14.004 -2.589 1.00 42.12 217 ASP A N 1
ATOM 1785 C CA . ASP A 1 217 ? -17.401 -13.376 -3.318 1.00 42.12 217 ASP A CA 1
ATOM 1786 C C . ASP A 1 217 ? -18.635 -13.023 -2.441 1.00 42.12 217 ASP A C 1
ATOM 1788 O O . ASP A 1 217 ? -19.740 -12.767 -2.920 1.00 42.12 217 ASP A O 1
ATOM 1792 N N . SER A 1 218 ? -18.441 -12.958 -1.124 1.00 46.41 218 SER A N 1
ATOM 1793 C CA . SER A 1 218 ? -19.282 -12.274 -0.141 1.00 46.41 218 SER A CA 1
ATOM 1794 C C . SER A 1 218 ? -18.851 -10.818 0.120 1.00 46.41 218 SER A C 1
ATOM 1796 O O . SER A 1 218 ? -19.501 -10.142 0.921 1.00 46.41 218 SER A O 1
ATOM 1798 N N . SER A 1 219 ? -17.804 -10.320 -0.558 1.00 46.31 219 SER A N 1
ATOM 1799 C CA . SER A 1 219 ? -17.258 -8.971 -0.368 1.00 46.31 219 SER A CA 1
ATOM 1800 C C . SER A 1 219 ? -18.335 -7.878 -0.527 1.00 46.31 219 SER A C 1
ATOM 1802 O O . SER A 1 219 ? -19.109 -7.899 -1.493 1.00 46.31 219 SER A O 1
ATOM 1804 N N . PRO A 1 220 ? -18.384 -6.878 0.373 1.00 46.88 220 PRO A N 1
ATOM 1805 C CA . PRO A 1 220 ? -19.304 -5.744 0.285 1.00 46.88 220 PRO A CA 1
ATOM 1806 C C . PRO A 1 220 ? -19.272 -5.020 -1.075 1.00 46.88 220 PRO A C 1
ATOM 1808 O O . PRO A 1 220 ? -20.318 -4.584 -1.558 1.00 46.88 220 PRO A O 1
ATOM 1811 N N . ILE A 1 221 ? -18.113 -4.978 -1.755 1.00 43.56 221 ILE A N 1
ATOM 1812 C CA . ILE A 1 221 ? -17.980 -4.396 -3.104 1.00 43.56 221 ILE A CA 1
ATOM 1813 C C . ILE A 1 221 ? -18.769 -5.216 -4.137 1.00 43.56 221 ILE A C 1
ATOM 1815 O O . ILE A 1 221 ? -19.491 -4.640 -4.951 1.00 43.56 221 ILE A O 1
ATOM 1819 N N . ALA A 1 222 ? -18.710 -6.551 -4.083 1.00 45.53 222 ALA A N 1
ATOM 1820 C CA . ALA A 1 222 ? -19.480 -7.422 -4.974 1.00 45.53 222 ALA A CA 1
ATOM 1821 C C . ALA A 1 222 ? -20.996 -7.253 -4.759 1.00 45.53 222 ALA A C 1
ATOM 1823 O O . ALA A 1 222 ? -21.760 -7.205 -5.727 1.00 45.53 222 ALA A O 1
ATOM 1824 N N . ARG A 1 223 ? -21.442 -7.064 -3.506 1.00 50.31 223 ARG A N 1
ATOM 1825 C CA . ARG A 1 223 ? -22.846 -6.730 -3.191 1.00 50.31 223 ARG A CA 1
ATOM 1826 C C . ARG A 1 223 ? -23.251 -5.346 -3.707 1.00 50.31 223 ARG A C 1
ATOM 1828 O O . ARG A 1 223 ? -24.361 -5.198 -4.210 1.00 50.31 223 ARG A O 1
ATOM 1835 N N . MET A 1 224 ? -22.370 -4.348 -3.631 1.00 47.09 224 MET A N 1
ATOM 1836 C CA . MET A 1 224 ? -22.633 -3.001 -4.157 1.00 47.09 224 MET A CA 1
ATOM 1837 C C . MET A 1 224 ? -22.663 -2.941 -5.686 1.00 47.09 224 MET A C 1
ATOM 1839 O O . MET A 1 224 ? -23.533 -2.281 -6.249 1.00 47.09 224 MET A O 1
ATOM 1843 N N . ILE A 1 225 ? -21.772 -3.663 -6.374 1.00 41.69 225 ILE A N 1
ATOM 1844 C CA . ILE A 1 225 ? -21.793 -3.775 -7.840 1.00 41.69 225 ILE A CA 1
ATOM 1845 C C . ILE A 1 225 ? -23.102 -4.433 -8.305 1.00 41.69 225 ILE A C 1
ATOM 1847 O O . ILE A 1 225 ? -23.699 -3.972 -9.277 1.00 41.69 225 ILE A O 1
ATOM 1851 N N . ARG A 1 226 ? -23.597 -5.450 -7.579 1.00 45.91 226 ARG A N 1
ATOM 1852 C CA . ARG A 1 226 ? -24.893 -6.103 -7.850 1.00 45.91 226 ARG A CA 1
ATOM 1853 C C . ARG A 1 226 ? -26.110 -5.203 -7.585 1.00 45.91 226 ARG A C 1
ATOM 1855 O O . ARG A 1 226 ? -27.150 -5.435 -8.188 1.00 45.91 226 ARG A O 1
ATOM 1862 N N . LYS A 1 227 ? -25.995 -4.181 -6.726 1.00 42.16 227 LYS A N 1
ATOM 1863 C CA . LYS A 1 227 ? -27.072 -3.220 -6.408 1.00 42.16 227 LYS A CA 1
ATOM 1864 C C . LYS A 1 227 ? -27.153 -2.013 -7.354 1.00 42.16 227 LYS A C 1
ATOM 1866 O O . LYS A 1 227 ? -28.013 -1.160 -7.151 1.00 42.16 227 LYS A O 1
ATOM 1871 N N . ARG A 1 228 ? -26.310 -1.914 -8.392 1.00 33.66 228 ARG A N 1
ATOM 1872 C CA . ARG A 1 228 ? -26.530 -0.908 -9.445 1.00 33.66 228 ARG A CA 1
ATOM 1873 C C . ARG A 1 228 ? -27.844 -1.230 -10.172 1.00 33.66 228 ARG A C 1
ATOM 1875 O O . ARG A 1 228 ? -27.941 -2.333 -10.714 1.00 33.66 228 ARG A O 1
ATOM 1882 N N . PRO A 1 229 ? -28.829 -0.316 -10.241 1.00 31.31 229 PRO A N 1
ATOM 1883 C CA . PRO A 1 229 ? -29.949 -0.509 -11.149 1.00 31.31 229 PRO A CA 1
ATOM 1884 C C . PRO A 1 229 ? -29.390 -0.612 -12.573 1.00 31.31 229 PRO A C 1
ATOM 1886 O O . PRO A 1 229 ? -28.629 0.249 -13.024 1.00 31.31 229 PRO A O 1
ATOM 1889 N N . LYS A 1 230 ? -29.705 -1.715 -13.259 1.00 37.94 230 LYS A N 1
ATOM 1890 C CA . LYS A 1 230 ? -29.474 -1.830 -14.700 1.00 37.94 230 LYS A CA 1
ATOM 1891 C C . LYS A 1 230 ? -30.343 -0.770 -15.375 1.00 37.94 230 LYS A C 1
ATOM 1893 O O . LYS A 1 230 ? -31.531 -0.734 -15.096 1.00 37.94 230 LYS A O 1
ATOM 1898 N N . GLY A 1 231 ? -29.711 0.068 -16.199 1.00 32.78 231 GLY A N 1
ATOM 1899 C CA . GLY A 1 231 ? -30.303 0.963 -17.198 1.00 32.78 231 GLY A CA 1
ATOM 1900 C C . GLY A 1 231 ? -31.699 1.513 -16.907 1.00 32.78 231 GLY A C 1
ATOM 1901 O O . GLY A 1 231 ? -32.689 0.830 -17.136 1.00 32.78 231 GLY A O 1
ATOM 1902 N N . ILE A 1 232 ? -31.784 2.795 -16.550 1.00 31.38 232 ILE A N 1
ATOM 1903 C CA . ILE A 1 232 ? -32.963 3.566 -16.949 1.00 31.38 232 ILE A CA 1
ATOM 1904 C C . ILE A 1 232 ? -32.741 3.899 -18.427 1.00 31.38 232 ILE A C 1
ATOM 1906 O O . ILE A 1 232 ? -32.004 4.827 -18.761 1.00 31.38 232 ILE A O 1
ATOM 1910 N N . GLU A 1 233 ? -33.314 3.081 -19.310 1.00 32.25 233 GLU A N 1
ATOM 1911 C CA . GLU A 1 233 ? -33.656 3.519 -20.659 1.00 32.25 233 GLU A CA 1
ATOM 1912 C C . GLU A 1 233 ? -34.654 4.669 -20.509 1.00 32.25 233 GLU A C 1
ATOM 1914 O O . GLU A 1 233 ? -35.802 4.468 -20.121 1.00 32.25 233 GLU A O 1
ATOM 1919 N N . LEU A 1 234 ? -34.214 5.897 -20.782 1.00 32.91 234 LEU A N 1
ATOM 1920 C CA . LEU A 1 234 ? -35.140 6.991 -21.053 1.00 32.91 234 LEU A CA 1
ATOM 1921 C C . LEU A 1 234 ? -35.596 6.858 -22.506 1.00 32.91 234 LEU A C 1
ATOM 1923 O O . LEU A 1 234 ? -35.114 7.555 -23.396 1.00 32.91 234 LEU A O 1
ATOM 1927 N N . SER A 1 235 ? -36.506 5.915 -22.737 1.00 30.84 235 SER A N 1
ATOM 1928 C CA . SER A 1 235 ? -37.409 5.943 -23.881 1.00 30.84 235 SER A CA 1
ATOM 1929 C C . SER A 1 235 ? -38.651 6.753 -23.511 1.00 30.84 235 SER A C 1
ATOM 1931 O O . SER A 1 235 ? -39.320 6.431 -22.532 1.00 30.84 235 SER A O 1
ATOM 1933 N N . ASN A 1 236 ? -38.970 7.728 -24.362 1.00 33.28 236 ASN A N 1
ATOM 1934 C CA . ASN A 1 236 ? -40.285 8.345 -24.561 1.00 33.28 236 ASN A CA 1
ATOM 1935 C C . ASN A 1 236 ? -40.869 9.164 -23.406 1.00 33.28 236 ASN A C 1
ATOM 1937 O O . ASN A 1 236 ? -41.547 8.598 -22.558 1.00 33.28 236 ASN A O 1
ATOM 1941 N N . ILE A 1 237 ? -40.770 10.496 -23.498 1.00 34.06 237 ILE A N 1
ATOM 1942 C CA . ILE A 1 237 ? -41.942 11.387 -23.400 1.00 34.06 237 ILE A CA 1
ATOM 1943 C C . ILE A 1 237 ? -41.743 12.520 -24.420 1.00 34.06 237 ILE A C 1
ATOM 1945 O O . ILE A 1 237 ? -40.641 13.058 -24.527 1.00 34.06 237 ILE A O 1
ATOM 1949 N N . SER A 1 238 ? -42.804 12.754 -25.196 1.00 35.31 238 SER A N 1
ATOM 1950 C CA . SER A 1 238 ? -42.971 13.642 -26.352 1.00 35.31 238 SER A CA 1
ATOM 1951 C C . SER A 1 238 ? -42.511 15.088 -26.190 1.00 35.31 238 SER A C 1
ATOM 1953 O O . SER A 1 238 ? -42.573 15.613 -25.057 1.00 35.31 238 SER A O 1
#

Sequence (238 aa):
MSSSNRSRRVKSKTFTFHLEIDTIERLTKEAEQQGLSVNVIANRALRKYVEWDVVSERFRVASTFSSLLVKLMMWVPEEHVRELGKSQWLHEWRTVATSYYREHGIVPRIRVLELFGRYGRMFHFEQATTGSTRMLTLLHGMGRKWSLFYEGMLETMIRESFEGEVKGFSLTSTDNQVVAEISMDSLKNLQPPGDERFERARVPLSRRERQAYKSSDSSPIARMIRKRPKGIELSNIS

Radius of gyration: 20.75 Å; chains: 1; bounding box: 67×37×55 Å